Protein AF-0000000084934231 (afdb_homodimer)

Foldseek 3Di:
DWDFQVRVVVCCVVVQKPKPPDDNVQGDGGWGWWWWAFKKKFFDDPDDDLQDDTDIDMDGADQVFDKAAAPTKIKTWTPMKIAGLFWKKFKAWDPVQVVQAKAFADVDGTDFRQATAIDITIIHGPHIDTDHGGDGTMIMIIHGDDDDGDHDDDDCHHPDITDDDPSSVCVVVVVVVVD/DWAFQVRVVVCCVVVQKPKPPDDSVQGDGGWGFWWWAFKKKWFDDPDDDLQDDTDIDMDGADQVFDKAAAPTKIKTWTPMKIAGQFWKKFKAWDPVQVVQAWGFADVDGTDWRQATAIDITIIHGPHIDTDHGGDRTMIMIIHGDDDDDDHDDDDCGHPDITDDDPSSVCVVVVVVVVD

Structure (mmCIF, N/CA/C/O backbone):
data_AF-0000000084934231-model_v1
#
loop_
_entity.id
_entity.type
_entity.pdbx_description
1 polymer 'Deoxycytidine triphosphate deaminase'
#
loop_
_atom_site.group_PDB
_atom_site.id
_atom_site.type_symbol
_atom_site.label_atom_id
_atom_site.label_alt_id
_atom_site.label_comp_id
_atom_site.label_asym_id
_atom_site.label_entity_id
_atom_site.label_seq_id
_atom_site.pdbx_PDB_ins_code
_atom_site.Cartn_x
_atom_site.Cartn_y
_atom_site.Cartn_z
_atom_site.occupancy
_atom_site.B_iso_or_equiv
_atom_site.auth_seq_id
_atom_site.auth_comp_id
_atom_site.auth_asym_id
_atom_site.auth_atom_id
_atom_site.pdbx_PDB_model_num
ATOM 1 N N . MET A 1 1 ? 4.645 9.102 -15.773 1 92.75 1 MET A N 1
ATOM 2 C CA . MET A 1 1 ? 4.539 8.398 -17.047 1 92.75 1 MET A CA 1
ATOM 3 C C . MET A 1 1 ? 4.469 6.891 -16.844 1 92.75 1 MET A C 1
ATOM 5 O O . MET A 1 1 ? 5.184 6.344 -15.992 1 92.75 1 MET A O 1
ATOM 9 N N . ILE A 1 2 ? 3.559 6.281 -17.547 1 94.44 2 ILE A N 1
ATOM 10 C CA . ILE A 1 2 ? 3.301 4.852 -17.438 1 94.44 2 ILE A CA 1
ATOM 11 C C . ILE A 1 2 ? 3.648 4.164 -18.75 1 94.44 2 ILE A C 1
ATOM 13 O O . ILE A 1 2 ? 3.404 4.711 -19.828 1 94.44 2 ILE A O 1
ATOM 17 N N . LEU A 1 3 ? 4.219 2.973 -18.578 1 96.62 3 LEU A N 1
ATOM 18 C CA . LEU A 1 3 ? 4.52 2.211 -19.797 1 96.62 3 LEU A CA 1
ATOM 19 C C . LEU A 1 3 ? 3.252 1.603 -20.375 1 96.62 3 LEU A C 1
ATOM 21 O O . LEU A 1 3 ? 2.387 1.124 -19.641 1 96.62 3 LEU A O 1
ATOM 25 N N . THR A 1 4 ? 3.221 1.574 -21.719 1 97.19 4 THR A N 1
ATOM 26 C CA . THR A 1 4 ? 2.158 0.88 -22.438 1 97.19 4 THR A CA 1
ATOM 27 C C . THR A 1 4 ? 2.447 -0.615 -22.516 1 97.19 4 THR A C 1
ATOM 29 O O . THR A 1 4 ? 3.564 -1.053 -22.234 1 97.19 4 THR A O 1
ATOM 32 N N . GLY A 1 5 ? 1.409 -1.314 -22.891 1 96.88 5 GLY A N 1
ATOM 33 C CA . GLY A 1 5 ? 1.565 -2.748 -23.062 1 96.88 5 GLY A CA 1
ATOM 34 C C . GLY A 1 5 ? 2.703 -3.111 -24 1 96.88 5 GLY A C 1
ATOM 35 O O . GLY A 1 5 ? 3.602 -3.869 -23.641 1 96.88 5 GLY A O 1
ATOM 36 N N . PRO A 1 6 ? 2.727 -2.602 -25.219 1 97.5 6 PRO A N 1
ATOM 37 C CA . PRO A 1 6 ? 3.824 -2.893 -26.141 1 97.5 6 PRO A CA 1
ATOM 38 C C . PRO A 1 6 ? 5.191 -2.516 -25.578 1 97.5 6 PRO A C 1
ATOM 40 O O . PRO A 1 6 ? 6.168 -3.236 -25.781 1 97.5 6 PRO A O 1
ATOM 43 N N . GLU A 1 7 ? 5.277 -1.451 -24.812 1 98.06 7 GLU A N 1
ATOM 44 C CA . GLU A 1 7 ? 6.551 -1.067 -24.219 1 98.06 7 GLU A CA 1
ATOM 45 C C . GLU A 1 7 ? 6.949 -2.033 -23.109 1 98.06 7 GLU A C 1
ATOM 47 O O . GLU A 1 7 ? 8.133 -2.318 -22.922 1 98.06 7 GLU A O 1
ATOM 52 N N . ILE A 1 8 ? 5.961 -2.5 -22.375 1 98.31 8 ILE A N 1
ATOM 53 C CA . ILE A 1 8 ? 6.242 -3.504 -21.344 1 98.31 8 ILE A CA 1
ATOM 54 C C . ILE A 1 8 ? 6.824 -4.754 -22 1 98.31 8 ILE A C 1
ATOM 56 O O . ILE A 1 8 ? 7.816 -5.309 -21.531 1 98.31 8 ILE A O 1
ATOM 60 N N . ALA A 1 9 ? 6.25 -5.188 -23.062 1 98.19 9 ALA A N 1
ATOM 61 C CA . ALA A 1 9 ? 6.746 -6.352 -23.797 1 98.19 9 ALA A CA 1
ATOM 62 C C . ALA A 1 9 ? 8.172 -6.125 -24.297 1 98.19 9 ALA A C 1
ATOM 64 O O . ALA A 1 9 ? 9.031 -6.992 -24.141 1 98.19 9 ALA A O 1
ATOM 65 N N . GLN A 1 10 ? 8.438 -4.969 -24.859 1 98.31 10 GLN A N 1
ATOM 66 C CA . GLN A 1 10 ? 9.766 -4.645 -25.375 1 98.31 10 GLN A CA 1
ATOM 67 C C . GLN A 1 10 ? 10.789 -4.578 -24.234 1 98.31 10 GLN A C 1
ATOM 69 O O . GLN A 1 10 ? 11.898 -5.094 -24.375 1 98.31 10 GLN A O 1
ATOM 74 N N . ALA A 1 11 ? 10.383 -3.957 -23.156 1 98.06 11 ALA A N 1
ATOM 75 C CA . ALA A 1 11 ? 11.273 -3.807 -22.016 1 98.06 11 ALA A CA 1
ATOM 76 C C . ALA A 1 11 ? 11.586 -5.16 -21.391 1 98.06 11 ALA A C 1
ATOM 78 O O . ALA A 1 11 ? 12.672 -5.359 -20.828 1 98.06 11 ALA A O 1
ATOM 79 N N . THR A 1 12 ? 10.633 -6.062 -21.375 1 98 12 THR A N 1
ATOM 80 C CA . THR A 1 12 ? 10.883 -7.418 -20.906 1 98 12 THR A CA 1
ATOM 81 C C . THR A 1 12 ? 11.875 -8.133 -21.812 1 98 12 THR A C 1
ATOM 83 O O . THR A 1 12 ? 12.797 -8.805 -21.344 1 98 12 THR A O 1
ATOM 86 N N . ALA A 1 13 ? 11.773 -8.008 -23.094 1 97.75 13 ALA A N 1
ATOM 87 C CA . ALA A 1 13 ? 12.633 -8.656 -24.078 1 97.75 13 ALA A CA 1
ATOM 88 C C . ALA A 1 13 ? 14.07 -8.141 -23.969 1 97.75 13 ALA A C 1
ATOM 90 O O . ALA A 1 13 ? 15.023 -8.906 -24.156 1 97.75 13 ALA A O 1
ATOM 91 N N . ASP A 1 14 ? 14.234 -6.879 -23.641 1 97.44 14 ASP A N 1
ATOM 92 C CA . ASP A 1 14 ? 15.586 -6.328 -23.641 1 97.44 14 ASP A CA 1
ATOM 93 C C . ASP A 1 14 ? 16.172 -6.277 -22.234 1 97.44 14 ASP A C 1
ATOM 95 O O . ASP A 1 14 ? 17.234 -5.711 -22.016 1 97.44 14 ASP A O 1
ATOM 99 N N . GLY A 1 15 ? 15.406 -6.746 -21.25 1 97.25 15 GLY A N 1
ATOM 100 C CA . GLY A 1 15 ? 15.969 -6.957 -19.922 1 97.25 15 GLY A CA 1
ATOM 101 C C . GLY A 1 15 ? 15.719 -5.801 -18.984 1 97.25 15 GLY A C 1
ATOM 102 O O . GLY A 1 15 ? 16.078 -5.863 -17.797 1 97.25 15 GLY A O 1
ATOM 103 N N . ARG A 1 16 ? 15.078 -4.691 -19.406 1 97.62 16 ARG A N 1
ATOM 104 C CA . ARG A 1 16 ? 14.781 -3.562 -18.531 1 97.62 16 ARG A CA 1
ATOM 105 C C . ARG A 1 16 ? 13.734 -3.936 -17.484 1 97.62 16 ARG A C 1
ATOM 107 O O . ARG A 1 16 ? 13.672 -3.33 -16.422 1 97.62 16 ARG A O 1
ATOM 114 N N . ILE A 1 17 ? 12.867 -4.938 -17.859 1 98.25 17 ILE A N 1
ATOM 115 C CA . ILE A 1 17 ? 11.898 -5.539 -16.953 1 98.25 17 ILE A CA 1
ATOM 116 C C . ILE A 1 17 ? 12.102 -7.051 -16.906 1 98.25 17 ILE A C 1
ATOM 118 O O . ILE A 1 17 ? 12.359 -7.684 -17.938 1 98.25 17 ILE A O 1
ATOM 122 N N . ARG A 1 18 ? 12.039 -7.543 -15.695 1 98.12 18 ARG A N 1
ATOM 123 C CA . ARG A 1 18 ? 12.047 -8.992 -15.531 1 98.12 18 ARG A CA 1
ATOM 124 C C . ARG A 1 18 ? 10.648 -9.523 -15.25 1 98.12 18 ARG A C 1
ATOM 126 O O . ARG A 1 18 ? 10.008 -9.117 -14.281 1 98.12 18 ARG A O 1
ATOM 133 N N . ILE A 1 19 ? 10.18 -10.328 -16.094 1 98.5 19 ILE A N 1
ATOM 134 C CA . ILE A 1 19 ? 8.961 -11.109 -15.898 1 98.5 19 ILE A CA 1
ATOM 135 C C . ILE A 1 19 ? 9.203 -12.562 -16.297 1 98.5 19 ILE A C 1
ATOM 137 O O . ILE A 1 19 ? 9.5 -12.852 -17.453 1 98.5 19 ILE A O 1
ATOM 141 N N . SER A 1 20 ? 9.07 -13.461 -15.312 1 98.06 20 SER A N 1
ATOM 142 C CA . SER A 1 20 ? 9.305 -14.875 -15.594 1 98.06 20 SER A CA 1
ATOM 143 C C . SER A 1 20 ? 8.344 -15.758 -14.797 1 98.06 20 SER A C 1
ATOM 145 O O . SER A 1 20 ? 8.297 -15.688 -13.57 1 98.06 20 SER A O 1
ATOM 147 N N . PRO A 1 21 ? 7.602 -16.672 -15.469 1 98.25 21 PRO A N 1
ATOM 148 C CA . PRO A 1 21 ? 7.5 -16.766 -16.938 1 98.25 21 PRO A CA 1
ATOM 149 C C . PRO A 1 21 ? 6.75 -15.578 -17.547 1 98.25 21 PRO A C 1
ATOM 151 O O . PRO A 1 21 ? 5.918 -14.953 -16.875 1 98.25 21 PRO A O 1
ATOM 154 N N . PHE A 1 22 ? 7.102 -15.234 -18.797 1 98.44 22 PHE A N 1
ATOM 155 C CA . PHE A 1 22 ? 6.41 -14.203 -19.562 1 98.44 22 PHE A CA 1
ATOM 156 C C . PHE A 1 22 ? 5.453 -14.828 -20.562 1 98.44 22 PHE A C 1
ATOM 158 O O . PHE A 1 22 ? 5.832 -15.719 -21.328 1 98.44 22 PHE A O 1
ATOM 165 N N . GLU A 1 23 ? 4.234 -14.422 -20.562 1 98 23 GLU A N 1
ATOM 166 C CA . GLU A 1 23 ? 3.211 -14.844 -21.516 1 98 23 GLU A CA 1
ATOM 167 C C . GLU A 1 23 ? 2.639 -13.641 -22.266 1 98 23 GLU A C 1
ATOM 169 O O . GLU A 1 23 ? 1.95 -12.805 -21.688 1 98 23 GLU A O 1
ATOM 174 N N . PRO A 1 24 ? 2.795 -13.531 -23.594 1 97.31 24 PRO A N 1
ATOM 175 C CA . PRO A 1 24 ? 2.32 -12.383 -24.359 1 97.31 24 PRO A CA 1
ATOM 176 C C . PRO A 1 24 ? 0.823 -12.133 -24.188 1 97.31 24 PRO A C 1
ATOM 178 O O . PRO A 1 24 ? 0.376 -10.984 -24.234 1 97.31 24 PRO A O 1
ATOM 181 N N . THR A 1 25 ? 0.068 -13.148 -23.938 1 97.44 25 THR A N 1
ATOM 182 C CA . THR A 1 25 ? -1.381 -13.023 -23.828 1 97.44 25 THR A CA 1
ATOM 183 C C . THR A 1 25 ? -1.769 -12.344 -22.531 1 97.44 25 THR A C 1
ATOM 185 O O . THR A 1 25 ? -2.934 -11.992 -22.328 1 97.44 25 THR A O 1
ATOM 188 N N . GLN A 1 26 ? -0.837 -12.102 -21.656 1 98 26 GLN A N 1
ATOM 189 C CA . GLN A 1 26 ? -1.098 -11.469 -20.375 1 98 26 GLN A CA 1
ATOM 190 C C . GLN A 1 26 ? -0.78 -9.977 -20.422 1 98 26 GLN A C 1
ATOM 192 O O . GLN A 1 26 ? -0.885 -9.281 -19.406 1 98 26 GLN A O 1
ATOM 197 N N . VAL A 1 27 ? -0.399 -9.469 -21.594 1 98 27 VAL A N 1
ATOM 198 C CA . VAL A 1 27 ? -0.107 -8.047 -21.75 1 98 27 VAL A CA 1
ATOM 199 C C . VAL A 1 27 ? -1.404 -7.281 -22 1 98 27 VAL A C 1
ATOM 201 O O . VAL A 1 27 ? -2.178 -7.625 -22.891 1 98 27 VAL A O 1
ATOM 204 N N . ASN A 1 28 ? -1.699 -6.289 -21.141 1 96.19 28 ASN A N 1
ATOM 205 C CA . ASN A 1 28 ? -2.797 -5.34 -21.312 1 96.19 28 ASN A CA 1
ATOM 206 C C . ASN A 1 28 ? -2.32 -4.039 -21.953 1 96.19 28 ASN A C 1
ATOM 208 O O . ASN A 1 28 ? -1.126 -3.863 -22.188 1 96.19 28 ASN A O 1
ATOM 212 N N . PRO A 1 29 ? -3.23 -3.123 -22.266 1 95.06 29 PRO A N 1
ATOM 213 C CA . PRO A 1 29 ? -2.848 -1.866 -22.922 1 95.06 29 PRO A CA 1
ATOM 214 C C . PRO A 1 29 ? -1.817 -1.077 -22.109 1 95.06 29 PRO A C 1
ATOM 216 O O . PRO A 1 29 ? -0.976 -0.384 -22.688 1 95.06 29 PRO A O 1
ATOM 219 N N . ASN A 1 30 ? -1.897 -1.271 -20.734 1 97.44 30 ASN A N 1
ATOM 220 C CA . ASN A 1 30 ? -0.971 -0.473 -19.938 1 97.44 30 ASN A CA 1
ATOM 221 C C . ASN A 1 30 ? -0.529 -1.217 -18.672 1 97.44 30 ASN A C 1
ATOM 223 O O . ASN A 1 30 ? -0.19 -0.594 -17.672 1 97.44 30 ASN A O 1
ATOM 227 N N . SER A 1 31 ? -0.637 -2.506 -18.734 1 97.62 31 SER A N 1
ATOM 228 C CA . SER A 1 31 ? -0.246 -3.322 -17.578 1 97.62 31 SER A CA 1
ATOM 229 C C . SER A 1 31 ? 0.024 -4.766 -18 1 97.62 31 SER A C 1
ATOM 231 O O . SER A 1 31 ? -0.106 -5.113 -19.172 1 97.62 31 SER A O 1
ATOM 233 N N . TYR A 1 32 ? 0.555 -5.566 -17.094 1 98.44 32 TYR A N 1
ATOM 234 C CA . TYR A 1 32 ? 0.763 -7 -17.281 1 98.44 32 TYR A CA 1
ATOM 235 C C . TYR A 1 32 ? -0.014 -7.797 -16.234 1 98.44 32 TYR A C 1
ATOM 237 O O . TYR A 1 32 ? 0.177 -7.617 -15.031 1 98.44 32 TYR A O 1
ATOM 245 N N . ASN A 1 33 ? -0.807 -8.68 -16.703 1 98.19 33 ASN A N 1
ATOM 246 C CA . ASN A 1 33 ? -1.572 -9.539 -15.797 1 98.19 33 ASN A CA 1
ATOM 247 C C . ASN A 1 33 ? -0.69 -10.602 -15.148 1 98.19 33 ASN A C 1
ATOM 249 O O . ASN A 1 33 ? 0.111 -11.25 -15.828 1 98.19 33 ASN A O 1
ATOM 253 N N . VAL A 1 34 ? -0.872 -10.805 -13.867 1 98.31 34 VAL A N 1
ATOM 254 C CA . VAL A 1 34 ? -0.149 -11.844 -13.141 1 98.31 34 VAL A CA 1
ATOM 255 C C . VAL A 1 34 ? -1.139 -12.852 -12.562 1 98.31 34 VAL A C 1
ATOM 257 O O . VAL A 1 34 ? -2.318 -12.539 -12.375 1 98.31 34 VAL A O 1
ATOM 260 N N . ARG A 1 35 ? -0.607 -13.992 -12.266 1 98.56 35 ARG A N 1
ATOM 261 C CA . ARG A 1 35 ? -1.469 -15.102 -11.883 1 98.56 35 ARG A CA 1
ATOM 262 C C . ARG A 1 35 ? -1.229 -15.5 -10.43 1 98.56 35 ARG A C 1
ATOM 264 O O . ARG A 1 35 ? -0.133 -15.312 -9.898 1 98.56 35 ARG A O 1
ATOM 271 N N . LEU A 1 36 ? -2.303 -16.094 -9.844 1 98.38 36 LEU A N 1
ATOM 272 C CA . LEU A 1 36 ? -2.25 -16.578 -8.469 1 98.38 36 LEU A CA 1
ATOM 273 C C . LEU A 1 36 ? -1.474 -17.891 -8.375 1 98.38 36 LEU A C 1
ATOM 275 O O . LEU A 1 36 ? -1.77 -18.844 -9.102 1 98.38 36 LEU A O 1
ATOM 279 N N . GLY A 1 37 ? -0.48 -17.953 -7.449 1 98.12 37 GLY A N 1
ATOM 280 C CA . GLY A 1 37 ? 0.243 -19.172 -7.164 1 98.12 37 GLY A CA 1
ATOM 281 C C . GLY A 1 37 ? -0.591 -20.203 -6.414 1 98.12 37 GLY A C 1
ATOM 282 O O . GLY A 1 37 ? -1.728 -19.922 -6.031 1 98.12 37 GLY A O 1
ATOM 283 N N . GLY A 1 38 ? -0.005 -21.344 -6.148 1 98 38 GLY A N 1
ATOM 284 C CA . GLY A 1 38 ? -0.769 -22.453 -5.625 1 98 38 GLY A CA 1
ATOM 285 C C . GLY A 1 38 ? -0.718 -22.562 -4.113 1 98 38 GLY A C 1
ATOM 286 O O . GLY A 1 38 ? -1.374 -23.422 -3.523 1 98 38 GLY A O 1
ATOM 287 N N . THR A 1 39 ? 0.01 -21.734 -3.461 1 98.31 39 THR A N 1
ATOM 288 C CA . THR A 1 39 ? 0.204 -21.812 -2.018 1 98.31 39 THR A CA 1
ATOM 289 C C . THR A 1 39 ? -0.287 -20.547 -1.332 1 98.31 39 THR A C 1
ATOM 291 O O . THR A 1 39 ? -0.039 -19.438 -1.812 1 98.31 39 THR A O 1
ATOM 294 N N . LEU A 1 40 ? -1.007 -20.75 -0.229 1 98.25 40 LEU A N 1
ATOM 295 C CA . LEU A 1 40 ? -1.413 -19.656 0.647 1 98.25 40 LEU A CA 1
ATOM 296 C C . LEU A 1 40 ? -0.812 -19.828 2.039 1 98.25 40 LEU A C 1
ATOM 298 O O . LEU A 1 40 ? -0.533 -20.953 2.471 1 98.25 40 LEU A O 1
ATOM 302 N N . LEU A 1 41 ? -0.579 -18.703 2.707 1 97.81 41 LEU A N 1
ATOM 303 C CA . LEU A 1 41 ? -0.298 -18.688 4.141 1 97.81 41 LEU A CA 1
ATOM 304 C C . LEU A 1 41 ? -1.398 -17.953 4.898 1 97.81 41 LEU A C 1
ATOM 306 O O . LEU A 1 41 ? -1.951 -16.969 4.402 1 97.81 41 LEU A O 1
ATOM 310 N N . THR A 1 42 ? -1.692 -18.422 6.062 1 97.25 42 THR A N 1
ATOM 311 C CA . THR A 1 42 ? -2.551 -17.703 6.996 1 97.25 42 THR A CA 1
ATOM 312 C C . THR A 1 42 ? -1.92 -17.656 8.383 1 97.25 42 THR A C 1
ATOM 314 O O . THR A 1 42 ? -1.189 -18.562 8.773 1 97.25 42 THR A O 1
ATOM 317 N N . TYR A 1 43 ? -2.15 -16.547 9.047 1 96.38 43 TYR A N 1
ATOM 318 C CA . TYR A 1 43 ? -1.666 -16.453 10.422 1 96.38 43 TYR A CA 1
ATOM 319 C C . TYR A 1 43 ? -2.512 -17.297 11.359 1 96.38 43 TYR A C 1
ATOM 321 O O . TYR A 1 43 ? -3.73 -17.391 11.203 1 96.38 43 TYR A O 1
ATOM 329 N N . THR A 1 44 ? -1.861 -17.859 12.383 1 96.38 44 THR A N 1
ATOM 330 C CA . THR A 1 44 ? -2.564 -18.812 13.234 1 96.38 44 THR A CA 1
ATOM 331 C C . THR A 1 44 ? -3.016 -18.156 14.531 1 96.38 44 THR A C 1
ATOM 333 O O . THR A 1 44 ? -3.975 -18.594 15.164 1 96.38 44 THR A O 1
ATOM 336 N N . ALA A 1 45 ? -2.381 -17.078 14.953 1 94.19 45 ALA A N 1
ATOM 337 C CA . ALA A 1 45 ? -2.775 -16.391 16.172 1 94.19 45 ALA A CA 1
ATOM 338 C C . ALA A 1 45 ? -4.012 -15.523 15.93 1 94.19 45 ALA A C 1
ATOM 340 O O . ALA A 1 45 ? -4.219 -15.016 14.828 1 94.19 45 ALA A O 1
ATOM 341 N N . HIS A 1 46 ? -4.766 -15.375 16.938 1 93.44 46 HIS A N 1
ATOM 342 C CA . HIS A 1 46 ? -5.941 -14.516 16.859 1 93.44 46 HIS A CA 1
ATOM 343 C C . HIS A 1 46 ? -5.539 -13.047 16.703 1 93.44 46 HIS A C 1
AT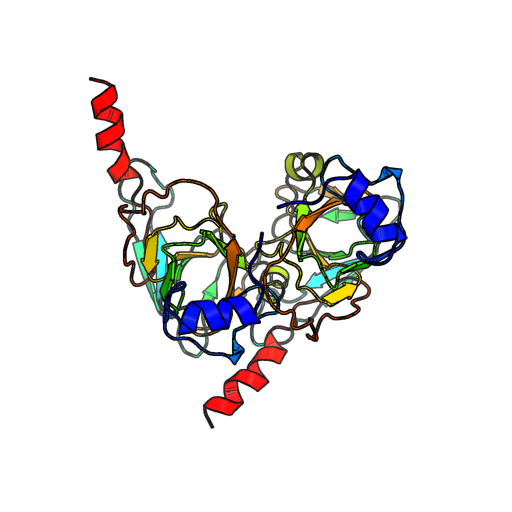OM 345 O O . HIS A 1 46 ? -6.082 -12.336 15.867 1 93.44 46 HIS A O 1
ATOM 351 N N . THR A 1 47 ? -4.672 -12.633 17.609 1 95.81 47 THR A N 1
ATOM 352 C CA . THR A 1 47 ? -4.137 -11.281 17.547 1 95.81 47 THR A CA 1
ATOM 353 C C . THR A 1 47 ? -2.721 -11.281 16.984 1 95.81 47 THR A C 1
ATOM 355 O O . THR A 1 47 ? -1.857 -12.023 17.453 1 95.81 47 THR A O 1
ATOM 358 N N . LEU A 1 48 ? -2.562 -10.484 15.961 1 96.19 48 LEU A N 1
ATOM 359 C CA . LEU A 1 48 ? -1.221 -10.297 15.422 1 96.19 48 LEU A CA 1
ATOM 360 C C . LEU A 1 48 ? -0.509 -9.148 16.125 1 96.19 48 LEU A C 1
ATOM 362 O O . LEU A 1 48 ? -1.156 -8.25 16.672 1 96.19 48 LEU A O 1
ATOM 366 N N . ASP A 1 49 ? 0.799 -9.258 16.156 1 96.19 49 ASP A N 1
ATOM 367 C CA . ASP A 1 49 ? 1.646 -8.234 16.766 1 96.19 49 ASP A CA 1
ATOM 368 C C . ASP A 1 49 ? 2.707 -7.75 15.781 1 96.19 49 ASP A C 1
ATOM 370 O O . ASP A 1 49 ? 3.561 -8.523 15.344 1 96.19 49 ASP A O 1
ATOM 374 N N . ALA A 1 50 ? 2.65 -6.488 15.406 1 93.88 50 ALA A N 1
ATOM 375 C CA . ALA A 1 50 ? 3.562 -5.93 14.414 1 93.88 50 ALA A CA 1
ATOM 376 C C . ALA A 1 50 ? 5.016 -6.082 14.859 1 93.88 50 ALA A C 1
ATOM 378 O O . ALA A 1 50 ? 5.922 -6.113 14.023 1 93.88 50 ALA A O 1
ATOM 379 N N . HIS A 1 51 ? 5.277 -6.168 16.109 1 93.81 51 HIS A N 1
ATOM 380 C CA . HIS A 1 51 ? 6.645 -6.156 16.609 1 93.81 51 HIS A CA 1
ATOM 381 C C . HIS A 1 51 ? 7.129 -7.566 16.938 1 93.81 51 HIS A C 1
ATOM 383 O O . HIS A 1 51 ? 8.211 -7.742 17.5 1 93.81 51 HIS A O 1
ATOM 389 N N . ARG A 1 52 ? 6.375 -8.57 16.578 1 93.12 52 ARG A N 1
ATOM 390 C CA . ARG A 1 52 ? 6.758 -9.953 16.844 1 93.12 52 ARG A CA 1
ATOM 391 C C . ARG A 1 52 ? 6.543 -10.828 15.617 1 93.12 52 ARG A C 1
ATOM 393 O O . ARG A 1 52 ? 5.719 -10.516 14.758 1 93.12 52 ARG A O 1
ATOM 400 N N . PRO A 1 53 ? 7.391 -11.914 15.609 1 92.62 53 PRO A N 1
ATOM 401 C CA . PRO A 1 53 ? 7.043 -12.898 14.578 1 92.62 53 PRO A CA 1
ATOM 402 C C . PRO A 1 53 ? 5.668 -13.523 14.797 1 92.62 53 PRO A C 1
ATOM 404 O O . PRO A 1 53 ? 5.281 -13.789 15.938 1 92.62 53 PRO A O 1
ATOM 407 N N . ASN A 1 54 ? 4.938 -13.617 13.75 1 95.81 54 ASN A N 1
ATOM 408 C CA . ASN A 1 54 ? 3.621 -14.242 13.812 1 95.81 54 ASN A CA 1
ATOM 409 C C . ASN A 1 54 ? 3.611 -15.594 13.102 1 95.81 54 ASN A C 1
ATOM 411 O O . ASN A 1 54 ? 3.992 -15.688 11.93 1 95.81 54 ASN A O 1
ATOM 415 N N . ALA A 1 55 ? 3.162 -16.625 13.766 1 96.38 55 ALA A N 1
ATOM 416 C CA . ALA A 1 55 ? 3.146 -17.969 13.203 1 96.38 55 ALA A CA 1
ATOM 417 C C . ALA A 1 55 ? 2.148 -18.078 12.055 1 96.38 55 ALA A C 1
ATOM 419 O O . ALA A 1 55 ? 1.068 -17.484 12.109 1 96.38 55 ALA A O 1
ATOM 420 N N . THR A 1 56 ? 2.561 -18.906 11.055 1 97.5 56 THR A N 1
ATOM 421 C CA . THR A 1 56 ? 1.692 -19.125 9.898 1 97.5 56 THR A CA 1
ATOM 422 C C . THR A 1 56 ? 1.487 -20.609 9.641 1 97.5 56 THR A C 1
ATOM 424 O O . THR A 1 56 ? 2.244 -21.438 10.141 1 97.5 56 THR A O 1
ATOM 427 N N . GLU A 1 57 ? 0.429 -20.906 8.938 1 97.62 57 GLU A N 1
ATOM 428 C CA . GLU A 1 57 ? 0.204 -22.234 8.344 1 97.62 57 GLU A CA 1
ATOM 429 C C . GLU A 1 57 ? 0.04 -22.125 6.828 1 97.62 57 GLU A C 1
ATOM 431 O O . GLU A 1 57 ? -0.452 -21.125 6.316 1 97.62 57 GLU A O 1
ATOM 436 N N . SER A 1 58 ? 0.445 -23.219 6.168 1 97.88 58 SER A N 1
ATOM 437 C CA . SER A 1 58 ? 0.4 -23.25 4.707 1 97.88 58 SER A CA 1
ATOM 438 C C . SER A 1 58 ? -0.823 -24.016 4.215 1 97.88 58 SER A C 1
ATOM 440 O O . SER A 1 58 ? -1.204 -25.031 4.797 1 97.88 58 SER A O 1
ATOM 442 N N . ILE A 1 59 ? -1.422 -23.5 3.184 1 97.81 59 ILE A N 1
ATOM 443 C CA . ILE A 1 59 ? -2.555 -24.109 2.504 1 97.81 59 ILE A CA 1
ATOM 444 C C . ILE A 1 59 ? -2.23 -24.297 1.024 1 97.81 59 ILE A C 1
ATOM 446 O O . ILE A 1 59 ? -1.799 -23.359 0.354 1 97.81 59 ILE A O 1
ATOM 450 N N . GLU A 1 60 ? -2.43 -25.438 0.535 1 98.25 60 GLU A N 1
ATOM 451 C CA . GLU A 1 60 ? -2.307 -25.672 -0.899 1 98.25 60 GLU A CA 1
ATOM 452 C C . GLU A 1 60 ? -3.656 -25.547 -1.6 1 98.25 60 GLU A C 1
ATOM 454 O O . GLU A 1 60 ? -4.641 -26.156 -1.176 1 98.25 60 GLU A O 1
ATOM 459 N N . ILE A 1 61 ? -3.621 -24.766 -2.617 1 97.94 61 ILE A N 1
ATOM 460 C CA . ILE A 1 61 ? -4.836 -24.672 -3.422 1 97.94 61 ILE A CA 1
ATOM 461 C C . ILE A 1 61 ? -4.891 -25.844 -4.406 1 97.94 61 ILE A C 1
ATOM 463 O O . ILE A 1 61 ? -4.105 -25.906 -5.352 1 97.94 61 ILE A O 1
ATOM 467 N N . GLY A 1 62 ? -5.844 -26.656 -4.301 1 96.06 62 GLY A N 1
ATOM 468 C CA . GLY A 1 62 ? -6.008 -27.781 -5.199 1 96.06 62 GLY A CA 1
ATOM 469 C C . GLY A 1 62 ? -6.695 -27.422 -6.5 1 96.06 62 GLY A C 1
ATOM 470 O O . GLY A 1 62 ? -7.094 -26.266 -6.695 1 96.06 62 GLY A O 1
ATOM 471 N N . PRO A 1 63 ? -6.805 -28.422 -7.363 1 94.94 63 PRO A N 1
ATOM 472 C CA . PRO A 1 63 ? -7.426 -28.172 -8.664 1 94.94 63 PRO A CA 1
ATOM 473 C C . PRO A 1 63 ? -8.891 -27.75 -8.547 1 94.94 63 PRO A C 1
ATOM 475 O O . PRO A 1 63 ? -9.414 -27.062 -9.438 1 94.94 63 PRO A O 1
ATOM 478 N N . ASP A 1 64 ? -9.547 -28.172 -7.43 1 97.12 64 ASP A N 1
ATOM 479 C CA . ASP A 1 64 ? -10.945 -27.797 -7.219 1 97.12 64 ASP A CA 1
ATOM 480 C C . ASP A 1 64 ? -11.055 -26.438 -6.547 1 97.12 64 ASP A C 1
ATOM 482 O O . ASP A 1 64 ? -12.156 -26 -6.207 1 97.12 64 ASP A O 1
ATOM 486 N N . GLY A 1 65 ? -10.008 -25.844 -6.289 1 98.12 65 GLY A N 1
ATOM 487 C CA . GLY A 1 65 ? -9.984 -24.516 -5.719 1 98.12 65 GLY A CA 1
ATOM 488 C C . GLY A 1 65 ? -9.992 -24.516 -4.203 1 98.12 65 GLY A C 1
ATOM 489 O O . GLY A 1 65 ? -9.906 -25.562 -3.572 1 98.12 65 GLY A O 1
ATOM 490 N N . PHE A 1 66 ? -9.961 -23.359 -3.66 1 98.44 66 PHE A N 1
ATOM 491 C CA . PHE A 1 66 ? -10.023 -23.109 -2.225 1 98.44 66 PHE A CA 1
ATOM 492 C C . PHE A 1 66 ? -10.961 -21.953 -1.911 1 98.44 66 PHE A C 1
ATOM 494 O O . PHE A 1 66 ? -10.914 -20.906 -2.562 1 98.44 66 PHE A O 1
ATOM 501 N N . GLU A 1 67 ? -11.82 -22.125 -0.997 1 98.62 67 GLU A N 1
ATOM 502 C CA . GLU A 1 67 ? -12.766 -21.094 -0.625 1 98.62 67 GLU A CA 1
ATOM 503 C C . GLU A 1 67 ? -12.188 -20.172 0.446 1 98.62 67 GLU A C 1
ATOM 505 O O . GLU A 1 67 ? -11.969 -20.594 1.583 1 98.62 67 GLU A O 1
ATOM 510 N N . LEU A 1 68 ? -11.93 -18.922 0.048 1 98.19 68 LEU A N 1
ATOM 511 C CA . LEU A 1 68 ? -11.523 -17.891 0.998 1 98.19 68 LEU A CA 1
ATOM 512 C C . LEU A 1 68 ? -12.703 -17.438 1.854 1 98.19 68 LEU A C 1
ATOM 514 O O . LEU A 1 68 ? -13.82 -17.312 1.356 1 98.19 68 LEU A O 1
ATOM 518 N N . GLN A 1 69 ? -12.414 -17.172 3.104 1 97.81 69 GLN A N 1
ATOM 519 C CA . GLN A 1 69 ? -13.461 -16.766 4.031 1 97.81 69 GLN A CA 1
ATOM 520 C C . GLN A 1 69 ? -13.297 -15.297 4.441 1 97.81 69 GLN A C 1
ATOM 522 O O . GLN A 1 69 ? -12.172 -14.836 4.656 1 97.81 69 GLN A O 1
ATOM 527 N N . PRO A 1 70 ? -14.461 -14.57 4.574 1 95.75 70 PRO A N 1
ATOM 528 C CA . PRO A 1 70 ? -14.367 -13.203 5.086 1 95.75 70 PRO A CA 1
ATOM 529 C C . PRO A 1 70 ? -13.773 -13.133 6.492 1 95.75 70 PRO A C 1
ATOM 531 O O . PRO A 1 70 ? -13.906 -14.086 7.266 1 95.75 70 PRO A O 1
ATOM 534 N N . GLY A 1 71 ? -13.078 -11.984 6.832 1 93.12 71 GLY A N 1
ATOM 535 C CA . GLY A 1 71 ? -12.5 -11.805 8.148 1 93.12 71 GLY A CA 1
ATOM 536 C C . GLY A 1 71 ? -11.148 -12.477 8.305 1 93.12 71 GLY A C 1
ATOM 537 O O . GLY A 1 71 ? -10.531 -12.414 9.367 1 93.12 71 GLY A O 1
ATOM 538 N N . GLN A 1 72 ? -10.766 -13.102 7.238 1 94.44 72 GLN A N 1
ATOM 539 C CA . GLN A 1 72 ? -9.461 -13.75 7.227 1 94.44 72 GLN A CA 1
ATOM 540 C C . GLN A 1 72 ? -8.508 -13.047 6.273 1 94.44 72 GLN A C 1
ATOM 542 O O . GLN A 1 72 ? -8.938 -12.367 5.34 1 94.44 72 GLN A O 1
ATOM 547 N N . LEU A 1 73 ? -7.25 -13.203 6.629 1 96.75 73 LEU A N 1
ATOM 548 C CA . LEU A 1 73 ? -6.172 -12.75 5.758 1 96.75 73 LEU A CA 1
ATOM 549 C C . LEU A 1 73 ? -5.395 -13.93 5.188 1 96.75 73 LEU A C 1
ATOM 551 O O . LEU A 1 73 ? -4.891 -14.766 5.938 1 96.75 73 LEU A O 1
ATOM 555 N N . TYR A 1 74 ? -5.359 -13.992 3.855 1 97.56 74 TYR A N 1
ATOM 556 C CA . TYR A 1 74 ? -4.547 -14.984 3.164 1 97.56 74 TYR A CA 1
ATOM 557 C C . TYR A 1 74 ? -3.393 -14.328 2.422 1 97.56 74 TYR A C 1
ATOM 559 O O . TYR A 1 74 ? -3.594 -13.375 1.669 1 97.56 74 TYR A O 1
ATOM 567 N N . LEU A 1 75 ? -2.213 -14.844 2.697 1 97.88 75 LEU A N 1
ATOM 568 C CA . LEU A 1 75 ? -1.066 -14.414 1.903 1 97.88 75 LEU A CA 1
ATOM 569 C C . LEU A 1 75 ? -0.832 -15.359 0.733 1 97.88 75 LEU A C 1
ATOM 571 O O . LEU A 1 75 ? -0.615 -16.562 0.933 1 97.88 75 LEU A O 1
ATOM 575 N N . GLY A 1 76 ? -0.979 -14.859 -0.435 1 97.81 76 GLY A N 1
ATOM 576 C CA . GLY A 1 76 ? -0.652 -15.594 -1.644 1 97.81 76 GLY A CA 1
ATOM 577 C C . GLY A 1 76 ? 0.6 -15.094 -2.334 1 97.81 76 GLY A C 1
ATOM 578 O O . GLY A 1 76 ? 1.372 -14.328 -1.75 1 97.81 76 GLY A O 1
ATOM 579 N N . HIS A 1 77 ? 0.806 -15.578 -3.543 1 97.94 77 HIS A N 1
ATOM 580 C CA . HIS A 1 77 ? 1.944 -15.141 -4.344 1 97.94 77 HIS A CA 1
ATOM 581 C C . HIS A 1 77 ? 1.643 -15.234 -5.832 1 97.94 77 HIS A C 1
ATOM 583 O O . HIS A 1 77 ? 0.801 -16.031 -6.25 1 97.94 77 HIS A O 1
ATOM 589 N N . THR A 1 78 ? 2.287 -14.375 -6.578 1 98.25 78 THR A N 1
ATOM 590 C CA . THR A 1 78 ? 2.186 -14.508 -8.023 1 98.25 78 THR A CA 1
ATOM 591 C C . THR A 1 78 ? 2.963 -15.727 -8.516 1 98.25 78 THR A C 1
ATOM 593 O O . THR A 1 78 ? 3.941 -16.141 -7.887 1 98.25 78 THR A O 1
ATOM 596 N N . ILE A 1 79 ? 2.51 -16.219 -9.586 1 98.38 79 ILE A N 1
ATOM 597 C CA . ILE A 1 79 ? 3.32 -17.219 -10.281 1 98.38 79 ILE A CA 1
ATOM 598 C C . ILE A 1 79 ? 4.559 -16.547 -10.875 1 98.38 79 ILE A C 1
ATOM 600 O O . ILE A 1 79 ? 5.668 -17.062 -10.758 1 98.38 79 ILE A O 1
ATOM 604 N N . GLU A 1 80 ? 4.363 -15.391 -11.492 1 98.5 80 GLU A N 1
ATOM 605 C CA . GLU A 1 80 ? 5.438 -14.68 -12.172 1 98.5 80 GLU A CA 1
ATOM 606 C C . GLU A 1 80 ? 6.387 -14.023 -11.18 1 98.5 80 GLU A C 1
ATOM 608 O O . GLU A 1 80 ? 5.949 -13.461 -10.172 1 98.5 80 GLU A O 1
ATOM 613 N N . GLU A 1 81 ? 7.609 -14.172 -11.398 1 98.06 81 GLU A N 1
ATOM 614 C CA . GLU A 1 81 ? 8.586 -13.234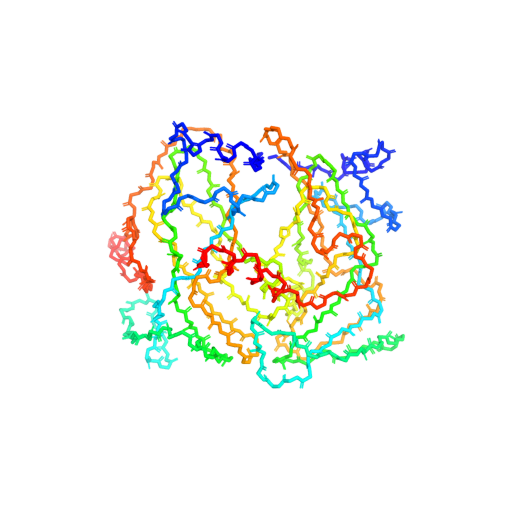 -10.844 1 98.06 81 GLU A CA 1
ATOM 615 C C . GLU A 1 81 ? 8.625 -11.938 -11.648 1 98.06 81 GLU A C 1
ATOM 617 O O . GLU A 1 81 ? 8.711 -11.961 -12.875 1 98.06 81 GLU A O 1
ATOM 622 N N . VAL A 1 82 ? 8.531 -10.867 -10.969 1 97.62 82 VAL A N 1
ATOM 623 C CA . VAL A 1 82 ? 8.508 -9.57 -11.641 1 97.62 82 VAL A CA 1
ATOM 624 C C . VAL A 1 82 ? 9.477 -8.609 -10.953 1 97.62 82 VAL A C 1
ATOM 626 O O . VAL A 1 82 ? 9.586 -8.602 -9.727 1 97.62 82 VAL A O 1
ATOM 629 N N . GLY A 1 83 ? 10.156 -7.785 -11.711 1 97.06 83 GLY A N 1
ATOM 630 C CA . GLY A 1 83 ? 11.023 -6.746 -11.172 1 97.06 83 GLY A CA 1
ATOM 631 C C . GLY A 1 83 ? 11.641 -5.871 -12.242 1 97.06 83 GLY A C 1
ATOM 632 O O . GLY A 1 83 ? 11.531 -6.172 -13.438 1 97.06 83 GLY A O 1
ATOM 633 N N . SER A 1 84 ? 12.227 -4.766 -11.828 1 97.94 84 SER A N 1
ATOM 634 C CA . SER A 1 84 ? 12.938 -3.85 -12.711 1 97.94 84 SER A CA 1
ATOM 635 C C . SER A 1 84 ? 13.977 -3.029 -11.945 1 97.94 84 SER A C 1
ATOM 637 O O . SER A 1 84 ? 13.734 -2.633 -10.805 1 97.94 84 SER A O 1
ATOM 639 N N . ASP A 1 85 ? 15.078 -2.777 -12.57 1 96.62 85 ASP A N 1
ATOM 640 C CA . ASP A 1 85 ? 16.078 -1.884 -12.008 1 96.62 85 ASP A CA 1
ATOM 641 C C . ASP A 1 85 ? 15.898 -0.456 -12.516 1 96.62 85 ASP A C 1
ATOM 643 O O . ASP A 1 85 ? 16.719 0.419 -12.234 1 96.62 85 ASP A O 1
ATOM 647 N N . THR A 1 86 ? 14.797 -0.263 -13.266 1 94.44 86 THR A N 1
ATOM 648 C CA . THR A 1 86 ? 14.633 1.008 -13.961 1 94.44 86 THR A CA 1
ATOM 649 C C . THR A 1 86 ? 13.258 1.605 -13.672 1 94.44 86 THR A C 1
ATOM 651 O O . THR A 1 86 ? 13.133 2.814 -13.461 1 94.44 86 THR A O 1
ATOM 654 N N . PHE A 1 87 ? 12.273 0.798 -13.68 1 96.88 87 PHE A N 1
ATOM 655 C CA . PHE A 1 87 ? 10.898 1.263 -13.555 1 96.88 87 PHE A CA 1
ATOM 656 C C . PHE A 1 87 ? 10.328 0.91 -12.18 1 96.88 87 PHE A C 1
ATOM 658 O O . PHE A 1 87 ? 10.781 -0.04 -11.539 1 96.88 87 PHE A O 1
ATOM 665 N N . VAL A 1 88 ? 9.43 1.712 -11.75 1 96.56 88 VAL A N 1
ATOM 666 C CA . VAL A 1 88 ? 8.703 1.448 -10.516 1 96.56 88 VAL A CA 1
ATOM 667 C C . VAL A 1 88 ? 7.453 0.628 -10.82 1 96.56 88 VAL A C 1
ATOM 669 O O . VAL A 1 88 ? 6.547 1.1 -11.508 1 96.56 88 VAL A O 1
ATOM 672 N N . PRO A 1 89 ? 7.359 -0.559 -10.281 1 96.94 89 PRO A N 1
ATOM 673 C CA . PRO A 1 89 ? 6.148 -1.354 -10.484 1 96.94 89 PRO A CA 1
ATOM 674 C C . PRO A 1 89 ? 5.09 -1.106 -9.414 1 96.94 89 PRO A C 1
ATOM 676 O O . PRO A 1 89 ? 5.426 -0.953 -8.234 1 96.94 89 PRO A O 1
ATOM 679 N N . LEU A 1 90 ? 3.828 -1.012 -9.766 1 96.5 90 LEU A N 1
ATOM 680 C CA . LEU A 1 90 ? 2.686 -1 -8.859 1 96.5 90 LEU A CA 1
ATOM 681 C C . LEU A 1 90 ? 1.716 -2.129 -9.188 1 96.5 90 LEU A C 1
ATOM 683 O O . LEU A 1 90 ? 1.377 -2.336 -10.359 1 96.5 90 LEU A O 1
ATOM 687 N N . LEU A 1 91 ? 1.286 -2.852 -8.219 1 96.88 91 LEU A N 1
ATOM 688 C CA . LEU A 1 91 ? 0.356 -3.961 -8.391 1 96.88 91 LEU A CA 1
ATOM 689 C C . LEU A 1 91 ? -1.034 -3.588 -7.891 1 96.88 91 LEU A C 1
ATOM 691 O O . LEU A 1 91 ? -1.184 -3.102 -6.766 1 96.88 91 LEU A O 1
ATOM 695 N N . PHE A 1 92 ? -2.035 -3.887 -8.703 1 94.19 92 PHE A N 1
ATOM 696 C CA . PHE A 1 92 ? -3.445 -3.734 -8.367 1 94.19 92 PHE A CA 1
ATOM 697 C C . PHE A 1 92 ? -4.223 -4.996 -8.711 1 94.19 92 PHE A C 1
ATOM 699 O O . PHE A 1 92 ? -3.793 -5.789 -9.555 1 94.19 92 PHE A O 1
ATOM 706 N N . GLY A 1 93 ? -5.32 -5.156 -8.031 1 94.75 93 GLY A N 1
ATOM 707 C CA . GLY A 1 93 ? -6.227 -6.199 -8.477 1 94.75 93 GLY A CA 1
ATOM 708 C C . GLY A 1 93 ? -6.844 -5.918 -9.836 1 94.75 93 GLY A C 1
ATOM 709 O O . GLY A 1 93 ? -7.07 -4.758 -10.188 1 94.75 93 GLY A O 1
ATOM 710 N N . ARG A 1 94 ? -7.18 -6.988 -10.508 1 92.44 94 ARG A N 1
ATOM 711 C CA . ARG A 1 94 ? -7.965 -6.801 -11.719 1 92.44 94 ARG A CA 1
ATOM 712 C C . ARG A 1 94 ? -9.375 -6.332 -11.398 1 92.44 94 ARG A C 1
ATOM 714 O O . ARG A 1 94 ? -9.922 -6.672 -10.344 1 92.44 94 ARG A O 1
ATOM 721 N N . SER A 1 95 ? -9.922 -5.637 -12.336 1 88.81 95 SER A N 1
ATOM 722 C CA . SER A 1 95 ? -11.281 -5.141 -12.148 1 88.81 95 SER A CA 1
ATOM 723 C C . SER A 1 95 ? -12.266 -6.289 -11.984 1 88.81 95 SER A C 1
ATOM 725 O O . SER A 1 95 ? -13.195 -6.207 -11.172 1 88.81 95 SER A O 1
ATOM 727 N N . SER A 1 96 ? -12.117 -7.348 -12.742 1 90.81 96 SER A N 1
ATOM 728 C CA . SER A 1 96 ? -13 -8.508 -12.664 1 90.81 96 SER A CA 1
ATOM 729 C C . SER A 1 96 ? -12.922 -9.164 -11.297 1 90.81 96 SER A C 1
ATOM 731 O O . SER A 1 96 ? -13.906 -9.734 -10.812 1 90.81 96 SER A O 1
ATOM 733 N N . ILE A 1 97 ? -11.781 -9.125 -10.68 1 93.06 97 ILE A N 1
ATOM 734 C CA . ILE A 1 97 ? -11.57 -9.703 -9.352 1 93.06 97 ILE A CA 1
ATOM 735 C C . ILE A 1 97 ? -12.203 -8.805 -8.297 1 93.06 97 ILE A C 1
ATOM 737 O O . ILE A 1 97 ? -12.867 -9.289 -7.375 1 93.06 97 ILE A O 1
ATOM 741 N N . GLY A 1 98 ? -11.984 -7.512 -8.484 1 91.12 98 GLY A N 1
ATOM 742 C CA . GLY A 1 98 ? -12.609 -6.57 -7.566 1 91.12 98 GLY A CA 1
ATOM 743 C C . GLY A 1 98 ? -14.117 -6.688 -7.531 1 91.12 98 GLY A C 1
ATOM 744 O O . GLY A 1 98 ? -14.734 -6.559 -6.469 1 91.12 98 GLY A O 1
ATOM 745 N N . ARG A 1 99 ? -14.742 -6.945 -8.656 1 91.75 99 ARG A N 1
ATOM 746 C CA . ARG A 1 99 ? -16.188 -7.059 -8.766 1 91.75 99 ARG A CA 1
ATOM 747 C C . ARG A 1 99 ? -16.703 -8.305 -8.047 1 91.75 99 ARG A C 1
ATOM 749 O O . ARG A 1 99 ? -17.891 -8.422 -7.77 1 91.75 99 ARG A O 1
ATOM 756 N N . LEU A 1 100 ? -15.75 -9.195 -7.703 1 93.06 100 LEU A N 1
ATOM 757 C CA . LEU A 1 100 ? -16.094 -10.367 -6.906 1 93.06 100 LEU A CA 1
ATOM 758 C C . LEU A 1 100 ? -15.93 -10.086 -5.418 1 93.06 100 LEU A C 1
ATOM 760 O O . LEU A 1 100 ? -16.25 -10.938 -4.582 1 93.06 100 LEU A O 1
ATOM 764 N N . GLY A 1 101 ? -15.367 -8.922 -5.113 1 94.31 101 GLY A N 1
ATOM 765 C CA . GLY A 1 101 ? -15.203 -8.539 -3.721 1 94.31 101 GLY A CA 1
ATOM 766 C C . GLY A 1 101 ? -13.93 -9.07 -3.1 1 94.31 101 GLY A C 1
ATOM 767 O O . GLY A 1 101 ? -13.898 -9.406 -1.913 1 94.31 101 GLY A O 1
ATOM 768 N N . LEU A 1 102 ? -12.922 -9.203 -3.84 1 95.12 102 LEU A N 1
ATOM 769 C CA . LEU A 1 102 ? -11.656 -9.695 -3.311 1 95.12 102 LEU A CA 1
ATOM 770 C C . LEU A 1 102 ? -10.609 -8.594 -3.287 1 95.12 102 LEU A C 1
ATOM 772 O O . LEU A 1 102 ? -10.281 -8.023 -4.328 1 95.12 102 LEU A O 1
ATOM 776 N N . PHE A 1 103 ? -10.133 -8.312 -2.092 1 93.12 103 PHE A N 1
ATOM 777 C CA . PHE A 1 103 ? -8.922 -7.508 -1.991 1 93.12 103 PHE A CA 1
ATOM 778 C C . PHE A 1 103 ? -7.695 -8.328 -2.357 1 93.12 103 PHE A C 1
ATOM 780 O O . PHE A 1 103 ? -7.527 -9.461 -1.883 1 93.12 103 PHE A O 1
ATOM 787 N N . VAL A 1 104 ? -6.824 -7.797 -3.188 1 92.75 104 VAL A N 1
ATOM 788 C CA . VAL A 1 104 ? -5.617 -8.492 -3.617 1 92.75 104 VAL A CA 1
ATOM 789 C C . VAL A 1 104 ? -4.387 -7.828 -2.998 1 92.75 104 VAL A C 1
ATOM 791 O O . VAL A 1 104 ? -3.342 -8.461 -2.844 1 92.75 104 VAL A O 1
ATOM 794 N N . GLU A 1 105 ? -4.566 -6.598 -2.783 1 83.19 105 GLU A N 1
ATOM 795 C CA . GLU A 1 105 ? -3.557 -5.812 -2.08 1 83.19 105 GLU A CA 1
ATOM 796 C C . GLU A 1 105 ? -4.188 -4.934 -1.005 1 83.19 105 GLU A C 1
ATOM 798 O O . GLU A 1 105 ? -5.281 -4.398 -1.197 1 83.19 105 GLU A O 1
ATOM 803 N N . ILE A 1 106 ? -3.596 -4.984 0.179 1 80.81 106 ILE A N 1
ATOM 804 C CA . ILE A 1 106 ? -4.035 -4.18 1.315 1 80.81 106 ILE A CA 1
ATOM 805 C C . ILE A 1 106 ? -3.025 -3.064 1.578 1 80.81 106 ILE A C 1
ATOM 807 O O . ILE A 1 106 ? -2.092 -3.236 2.365 1 80.81 106 ILE A O 1
ATOM 811 N N . THR A 1 107 ? -3.324 -1.878 0.945 1 80.81 107 THR A N 1
ATOM 812 C CA . THR A 1 107 ? -2.736 -0.549 1.061 1 80.81 107 THR A CA 1
ATOM 813 C C . THR A 1 107 ? -1.271 -0.567 0.631 1 80.81 107 THR A C 1
ATOM 815 O O . THR A 1 107 ? -0.517 0.358 0.94 1 80.81 107 THR A O 1
ATOM 818 N N . ALA A 1 108 ? -0.815 -1.7 0.003 1 84.62 108 ALA A N 1
ATOM 819 C CA . ALA A 1 108 ? 0.603 -1.812 -0.33 1 84.62 108 ALA A CA 1
ATOM 820 C C . ALA A 1 108 ? 0.793 -2.205 -1.792 1 84.62 108 ALA A C 1
ATOM 822 O O . ALA A 1 108 ? 1.34 -3.27 -2.09 1 84.62 108 ALA A O 1
ATOM 823 N N . PRO A 1 109 ? 0.524 -1.297 -2.65 1 89.88 109 PRO A N 1
ATOM 824 C CA . PRO A 1 109 ? 0.664 -1.642 -4.066 1 89.88 109 PRO A CA 1
ATOM 825 C C . PRO A 1 109 ? 2.086 -1.443 -4.586 1 89.88 109 PRO A C 1
ATOM 827 O O . PRO A 1 109 ? 2.414 -1.892 -5.688 1 89.88 109 PRO A O 1
ATOM 830 N N . ILE A 1 110 ? 2.912 -0.854 -3.9 1 91.62 110 ILE A N 1
ATOM 831 C CA . ILE A 1 110 ? 4.164 -0.312 -4.422 1 91.62 110 ILE A CA 1
ATOM 832 C C . ILE A 1 110 ? 5.254 -1.38 -4.359 1 91.62 110 ILE A C 1
ATOM 834 O O . ILE A 1 110 ? 5.434 -2.031 -3.33 1 91.62 110 ILE A O 1
ATOM 838 N N . GLY A 1 111 ? 5.934 -1.602 -5.43 1 94.69 111 GLY A N 1
ATOM 839 C CA . GLY A 1 111 ? 7.223 -2.273 -5.43 1 94.69 111 GLY A CA 1
ATOM 840 C C . GLY A 1 111 ? 8.391 -1.314 -5.543 1 94.69 111 GLY A C 1
ATOM 841 O O . GLY A 1 111 ? 8.312 -0.311 -6.254 1 94.69 111 GLY A O 1
ATOM 842 N N . ASP A 1 112 ? 9.492 -1.693 -4.938 1 95.38 112 ASP A N 1
ATOM 843 C CA . ASP A 1 112 ? 10.695 -0.872 -5.008 1 95.38 112 ASP A CA 1
ATOM 844 C C . ASP A 1 112 ? 11.523 -1.214 -6.246 1 95.38 112 ASP A C 1
ATOM 846 O O . ASP A 1 112 ? 11.648 -2.385 -6.609 1 95.38 112 ASP A O 1
ATOM 850 N N . ILE A 1 113 ? 12.148 -0.174 -6.809 1 95.5 113 ILE A N 1
ATOM 851 C CA . ILE A 1 113 ? 13.117 -0.399 -7.875 1 95.5 113 ILE A CA 1
ATOM 852 C C . ILE A 1 113 ? 14.234 -1.306 -7.371 1 95.5 113 ILE A C 1
ATOM 854 O O . ILE A 1 113 ? 14.805 -1.067 -6.301 1 95.5 113 ILE A O 1
ATOM 858 N N . GLY A 1 114 ? 14.484 -2.346 -8.133 1 95.31 114 GLY A N 1
ATOM 859 C CA . GLY A 1 114 ? 15.539 -3.264 -7.73 1 95.31 114 GLY A CA 1
ATOM 860 C C . GLY A 1 114 ? 15.008 -4.562 -7.148 1 95.31 114 GLY A C 1
ATOM 861 O O . GLY A 1 114 ? 15.75 -5.539 -7.023 1 95.31 114 GLY A O 1
ATOM 862 N N . PHE A 1 115 ? 13.766 -4.551 -6.75 1 95.25 115 PHE A N 1
ATOM 863 C CA . PHE A 1 115 ? 13.18 -5.805 -6.285 1 95.25 115 PHE A CA 1
ATOM 864 C C . PHE A 1 115 ? 12.938 -6.754 -7.449 1 95.25 115 PHE A C 1
ATOM 866 O O . PHE A 1 115 ? 12.43 -6.344 -8.5 1 95.25 115 PHE A O 1
ATOM 873 N N . HIS A 1 116 ? 13.289 -7.977 -7.309 1 95.81 116 HIS A N 1
ATOM 874 C CA . HIS A 1 116 ? 13 -9.078 -8.219 1 95.81 116 HIS A CA 1
ATOM 875 C C . HIS A 1 116 ? 12.492 -10.305 -7.457 1 95.81 116 HIS A C 1
ATOM 877 O O . HIS A 1 116 ? 13.18 -10.812 -6.566 1 95.81 116 HIS A O 1
ATOM 883 N N . GLY A 1 117 ? 11.312 -10.805 -7.797 1 96.81 117 GLY A N 1
ATOM 884 C CA . GLY A 1 117 ? 10.758 -11.977 -7.133 1 96.81 117 GLY A CA 1
ATOM 885 C C . GLY A 1 117 ? 9.266 -12.125 -7.336 1 96.81 117 GLY A C 1
ATOM 886 O O . GLY A 1 117 ? 8.648 -11.359 -8.086 1 96.81 117 GLY A O 1
ATOM 887 N N . GLN A 1 118 ? 8.75 -13.242 -6.789 1 97.75 118 GLN A N 1
ATOM 888 C CA . GLN A 1 118 ? 7.297 -13.375 -6.73 1 97.75 118 GLN A CA 1
ATOM 889 C C . GLN A 1 118 ? 6.695 -12.383 -5.746 1 97.75 118 GLN A C 1
ATOM 891 O O . GLN A 1 118 ? 7.262 -12.125 -4.684 1 97.75 118 GLN A O 1
ATOM 896 N N . TRP A 1 119 ? 5.66 -11.773 -6.113 1 96.81 119 TRP A N 1
ATOM 897 C CA . TRP A 1 119 ? 5.008 -10.789 -5.262 1 96.81 119 TRP A CA 1
ATOM 898 C C . TRP A 1 119 ? 4.039 -11.453 -4.293 1 96.81 119 TRP A C 1
ATOM 900 O O . TRP A 1 119 ? 3.244 -12.305 -4.691 1 96.81 119 TRP A O 1
ATOM 910 N N . THR A 1 120 ? 4.137 -11.086 -3.053 1 96.88 120 THR A N 1
ATOM 911 C CA . THR A 1 120 ? 3.146 -11.547 -2.082 1 96.88 120 THR A CA 1
ATOM 912 C C . THR A 1 120 ? 1.83 -10.797 -2.256 1 96.88 120 THR A C 1
ATOM 914 O O . THR A 1 120 ? 1.823 -9.57 -2.41 1 96.88 120 THR A O 1
ATOM 917 N N . LEU A 1 121 ? 0.779 -11.508 -2.27 1 96.88 121 LEU A N 1
ATOM 918 C CA . LEU A 1 121 ? -0.574 -10.969 -2.35 1 96.88 121 LEU A CA 1
ATOM 919 C C . LEU A 1 121 ? -1.26 -11.016 -0.989 1 96.88 121 LEU A C 1
ATOM 921 O O . LEU A 1 121 ? -1.086 -11.969 -0.234 1 96.88 121 LEU A O 1
ATOM 925 N N . MET A 1 122 ? -1.943 -9.961 -0.631 1 96.69 122 MET A N 1
ATOM 926 C CA . MET A 1 122 ? -2.77 -9.914 0.572 1 96.69 122 MET A CA 1
ATOM 927 C C . MET A 1 122 ? -4.246 -10.047 0.222 1 96.69 122 MET A C 1
ATOM 929 O O . MET A 1 122 ? -4.871 -9.086 -0.234 1 96.69 122 MET A O 1
ATOM 933 N N . LEU A 1 123 ? -4.766 -11.211 0.429 1 97 123 LEU A N 1
ATOM 934 C CA . LEU A 1 123 ? -6.098 -11.57 -0.039 1 97 123 LEU A CA 1
ATOM 935 C C . LEU A 1 123 ? -7.098 -11.578 1.115 1 97 123 LEU A C 1
ATOM 937 O O . LEU A 1 123 ? -6.867 -12.227 2.137 1 97 123 LEU A O 1
ATOM 941 N N . SER A 1 124 ? -8.133 -10.875 0.954 1 96.62 124 SER A N 1
ATOM 942 C CA . SER A 1 124 ? -9.266 -10.891 1.872 1 96.62 124 SER A CA 1
ATOM 943 C C . SER A 1 124 ? -10.586 -10.656 1.133 1 96.62 124 SER A C 1
ATOM 945 O O . SER A 1 124 ? -10.789 -9.594 0.542 1 96.62 124 SER A O 1
ATOM 947 N N . PRO A 1 125 ? -11.531 -11.625 1.204 1 96.5 125 PRO A N 1
ATOM 948 C CA . PRO A 1 125 ? -12.797 -11.477 0.489 1 96.5 125 PRO A CA 1
ATOM 949 C C . PRO A 1 125 ? -13.883 -10.82 1.343 1 96.5 125 PRO A C 1
ATOM 951 O O . PRO A 1 125 ? -13.906 -11 2.564 1 96.5 125 PRO A O 1
ATOM 954 N N . ILE A 1 126 ? -14.695 -10.125 0.636 1 94.31 126 ILE A N 1
ATOM 955 C CA . ILE A 1 126 ? -15.836 -9.539 1.325 1 94.31 126 ILE A CA 1
ATOM 956 C C . ILE A 1 126 ? -16.859 -10.625 1.64 1 94.31 126 ILE A C 1
ATOM 958 O O . ILE A 1 126 ? -17.484 -10.609 2.707 1 94.31 126 ILE A O 1
ATOM 962 N N . ARG A 1 127 ? -17 -11.5 0.727 1 96.19 127 ARG A N 1
ATOM 963 C CA . ARG A 1 127 ? -17.844 -12.688 0.878 1 96.19 127 ARG A CA 1
ATOM 964 C C . ARG A 1 127 ? -17.062 -13.953 0.512 1 96.19 127 ARG A C 1
ATOM 966 O O . ARG A 1 127 ? -16.031 -13.875 -0.176 1 96.19 127 ARG A O 1
ATOM 973 N N . PRO A 1 128 ? -17.516 -15.078 1.12 1 97.88 128 PRO A N 1
ATOM 974 C CA . PRO A 1 128 ? -16.781 -16.281 0.725 1 97.88 128 PRO A CA 1
ATOM 975 C C . PRO A 1 128 ? -16.578 -16.375 -0.784 1 97.88 128 PRO A C 1
ATOM 977 O O . PRO A 1 128 ? -17.5 -16.109 -1.559 1 97.88 128 PRO A O 1
ATOM 980 N N . LEU A 1 129 ? -15.375 -16.719 -1.194 1 98.12 129 LEU A N 1
ATOM 981 C CA . LEU A 1 129 ? -15.008 -16.719 -2.607 1 98.12 129 LEU A CA 1
ATOM 982 C C . LEU A 1 129 ? -14.047 -17.859 -2.92 1 98.12 129 LEU A C 1
ATOM 984 O O . LEU A 1 129 ? -13 -17.984 -2.281 1 98.12 129 LEU A O 1
ATOM 988 N N . ARG A 1 130 ? -14.383 -18.641 -3.857 1 98.62 130 ARG A N 1
ATOM 989 C CA . ARG A 1 130 ? -13.492 -19.703 -4.301 1 98.62 130 ARG A CA 1
ATOM 990 C C . ARG A 1 130 ? -12.5 -19.188 -5.34 1 98.62 130 ARG A C 1
ATOM 992 O O . ARG A 1 130 ? -12.891 -18.516 -6.301 1 98.62 130 ARG A O 1
ATOM 999 N N . VAL A 1 131 ? -11.195 -19.547 -5.078 1 98.38 131 VAL A N 1
ATOM 1000 C CA . VAL A 1 131 ? -10.148 -19.125 -6.012 1 98.38 131 VAL A CA 1
ATOM 1001 C C . VAL A 1 131 ? -9.414 -20.359 -6.531 1 98.38 131 VAL A C 1
ATOM 1003 O O . VAL A 1 131 ? -9.508 -21.438 -5.949 1 98.38 131 VAL A O 1
ATOM 1006 N N . TYR A 1 132 ? -8.648 -20.156 -7.605 1 98.25 132 TYR A N 1
ATOM 1007 C CA . TYR A 1 132 ? -7.965 -21.25 -8.289 1 98.25 132 TYR A CA 1
ATOM 1008 C C . TYR A 1 132 ? -6.527 -20.875 -8.625 1 98.25 132 TYR A C 1
ATOM 1010 O O . TYR A 1 132 ? -6.258 -19.734 -9.031 1 98.25 132 TYR A O 1
ATOM 1018 N N . PRO A 1 133 ? -5.609 -21.875 -8.477 1 97.69 133 PRO A N 1
ATOM 1019 C CA . PRO A 1 133 ? -4.25 -21.562 -8.945 1 97.69 133 PRO A CA 1
ATOM 1020 C C . PRO A 1 133 ? -4.199 -21.234 -10.43 1 97.69 133 PRO A C 1
ATOM 1022 O O . PRO A 1 133 ? -4.914 -21.844 -11.234 1 97.69 133 PRO A O 1
ATOM 1025 N N . GLY A 1 134 ? -3.416 -20.188 -10.758 1 97.75 134 GLY A N 1
ATOM 1026 C CA . GLY A 1 134 ? -3.221 -19.875 -12.164 1 97.75 134 GLY A CA 1
ATOM 1027 C C . GLY A 1 134 ? -4.203 -18.844 -12.68 1 97.75 134 GLY A C 1
ATOM 1028 O O . GLY A 1 134 ? -4.047 -18.328 -13.797 1 97.75 134 GLY A O 1
ATOM 1029 N N . MET A 1 135 ? -5.191 -18.578 -11.914 1 96.94 135 MET A N 1
ATOM 1030 C CA . MET A 1 135 ? -6.117 -17.547 -12.391 1 96.94 135 MET A CA 1
ATOM 1031 C C . MET A 1 135 ? -5.438 -16.188 -12.453 1 96.94 135 MET A C 1
ATOM 1033 O O . MET A 1 135 ? -4.582 -15.883 -11.617 1 96.94 135 MET A O 1
ATOM 1037 N N . ARG A 1 136 ? -5.84 -15.352 -13.391 1 97.31 136 ARG A N 1
ATOM 1038 C CA . ARG A 1 136 ? -5.355 -13.977 -13.422 1 97.31 136 ARG A CA 1
ATOM 1039 C C . ARG A 1 136 ? -5.945 -13.164 -12.273 1 97.31 136 ARG A C 1
ATOM 1041 O O . ARG A 1 136 ? -7.16 -12.969 -12.203 1 97.31 136 ARG A O 1
ATOM 1048 N N . ILE A 1 137 ? -5.113 -12.68 -11.422 1 97.38 137 ILE A N 1
ATOM 1049 C CA . ILE A 1 137 ? -5.586 -12.156 -10.141 1 97.38 137 ILE A CA 1
ATOM 1050 C C . ILE A 1 137 ? -5.234 -10.68 -10.031 1 97.38 137 ILE A C 1
ATOM 1052 O O . ILE A 1 137 ? -5.977 -9.898 -9.422 1 97.38 137 ILE A O 1
ATOM 1056 N N . GLY A 1 138 ? -4.176 -10.297 -10.594 1 97.25 138 GLY A N 1
ATOM 1057 C CA . GLY A 1 138 ? -3.691 -8.922 -10.484 1 97.25 138 GLY A CA 1
ATOM 1058 C C . GLY A 1 138 ? -3.066 -8.414 -11.773 1 97.25 138 GLY A C 1
ATOM 1059 O O . GLY A 1 138 ? -2.953 -9.156 -12.75 1 97.25 138 GLY A O 1
ATOM 1060 N N . GLN A 1 139 ? -2.713 -7.148 -11.711 1 97.31 139 GLN A N 1
ATOM 1061 C CA . GLN A 1 139 ? -2.035 -6.496 -12.82 1 97.31 139 GLN A CA 1
ATOM 1062 C C . GLN A 1 139 ? -0.98 -5.512 -12.328 1 97.31 139 GLN A C 1
ATOM 1064 O O . GLN A 1 139 ? -1.189 -4.824 -11.32 1 97.31 139 GLN A O 1
ATOM 1069 N N . ILE A 1 140 ? 0.132 -5.523 -13.023 1 97.69 140 ILE A N 1
ATOM 1070 C CA . ILE A 1 140 ? 1.256 -4.684 -12.625 1 97.69 140 ILE A CA 1
ATOM 1071 C C . ILE A 1 140 ? 1.499 -3.609 -13.688 1 97.69 140 ILE A C 1
ATOM 1073 O O . ILE A 1 140 ? 1.608 -3.916 -14.875 1 97.69 140 ILE A O 1
ATOM 1077 N N . MET A 1 141 ? 1.515 -2.357 -13.211 1 97.56 141 MET A N 1
ATOM 1078 C CA . MET A 1 141 ? 1.905 -1.209 -14.023 1 97.56 141 MET A CA 1
ATOM 1079 C C . MET A 1 141 ? 3.359 -0.829 -13.766 1 97.56 141 MET A C 1
ATOM 1081 O O . MET A 1 141 ? 3.893 -1.097 -12.688 1 97.56 141 MET A O 1
ATOM 1085 N N . PHE A 1 142 ? 3.97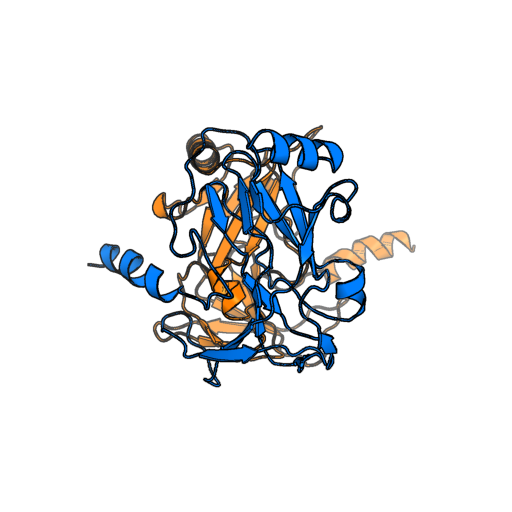9 -0.255 -14.789 1 97.88 142 PHE A N 1
ATOM 1086 C CA . PHE A 1 142 ? 5.359 0.193 -14.656 1 97.88 142 PHE A CA 1
ATOM 1087 C C . PHE A 1 142 ? 5.473 1.689 -14.922 1 97.88 142 PHE A C 1
ATOM 1089 O O . PHE A 1 142 ? 5.07 2.168 -15.984 1 97.88 142 PHE A O 1
ATOM 1096 N N . PHE A 1 143 ? 6.059 2.395 -13.953 1 96.94 143 PHE A N 1
ATOM 1097 C CA . PHE A 1 143 ? 6.195 3.844 -14.031 1 96.94 143 PHE A CA 1
ATOM 1098 C C . PHE A 1 143 ? 7.645 4.238 -14.289 1 96.94 143 PHE A C 1
ATOM 1100 O O . PHE A 1 143 ? 8.562 3.641 -13.734 1 96.94 143 PHE A O 1
ATOM 1107 N N . VAL A 1 144 ? 7.785 5.277 -15.078 1 95.88 144 VAL A N 1
ATOM 1108 C CA . VAL A 1 144 ? 9.102 5.871 -15.266 1 95.88 144 VAL A CA 1
ATOM 1109 C C . VAL A 1 144 ? 9.516 6.629 -14 1 95.88 144 VAL A C 1
ATOM 1111 O O . VAL A 1 144 ? 8.688 7.293 -13.375 1 95.88 144 VAL A O 1
ATOM 1114 N N . SER A 1 145 ? 10.781 6.469 -13.656 1 94.94 145 SER A N 1
ATOM 1115 C CA . SER A 1 145 ? 11.305 7.172 -12.484 1 94.94 145 SER A CA 1
ATOM 1116 C C . SER A 1 145 ? 12.234 8.312 -12.898 1 94.94 145 SER A C 1
ATOM 1118 O O . SER A 1 145 ? 12.758 8.312 -14.008 1 94.94 145 SER A O 1
ATOM 1120 N N . VAL A 1 146 ? 12.391 9.258 -11.984 1 93.5 146 VAL A N 1
ATOM 1121 C CA . VAL A 1 146 ? 13.297 10.375 -12.227 1 93.5 146 VAL A CA 1
ATOM 1122 C C . VAL A 1 146 ? 14.266 10.523 -11.055 1 93.5 146 VAL A C 1
ATOM 1124 O O . VAL A 1 146 ? 13.844 10.547 -9.898 1 93.5 146 VAL A O 1
ATOM 1127 N N . GLY A 1 147 ? 15.633 10.594 -11.344 1 92.5 147 GLY A N 1
ATOM 1128 C CA . GLY A 1 147 ? 16.688 10.734 -10.352 1 92.5 147 GLY A CA 1
ATOM 1129 C C . GLY A 1 147 ? 17.625 9.547 -10.312 1 92.5 147 GLY A C 1
ATOM 1130 O O . GLY A 1 147 ? 17.375 8.523 -10.953 1 92.5 147 GLY A O 1
ATOM 1131 N N . PRO A 1 148 ? 18.766 9.719 -9.539 1 94.56 148 PRO A N 1
ATOM 1132 C CA . PRO A 1 148 ? 19.641 8.562 -9.359 1 94.56 148 PRO A CA 1
ATOM 1133 C C . PRO A 1 148 ? 18.953 7.391 -8.664 1 94.56 148 PRO A C 1
ATOM 1135 O O . PRO A 1 148 ? 18.031 7.594 -7.875 1 94.56 148 PRO A O 1
ATOM 1138 N N . VAL A 1 149 ? 19.406 6.227 -8.977 1 92.94 149 VAL A N 1
ATOM 1139 C CA . VAL A 1 149 ? 18.719 5.039 -8.484 1 92.94 149 VAL A CA 1
ATOM 1140 C C . VAL A 1 149 ? 19.578 4.336 -7.441 1 92.94 149 VAL A C 1
ATOM 1142 O O . VAL A 1 149 ? 20.766 4.098 -7.668 1 92.94 149 VAL A O 1
ATOM 1145 N N . ALA A 1 150 ? 19 4.156 -6.273 1 93 150 ALA A N 1
ATOM 1146 C CA . ALA A 1 150 ? 19.516 3.207 -5.285 1 93 150 ALA A CA 1
ATOM 1147 C C . ALA A 1 150 ? 18.625 1.968 -5.215 1 93 150 ALA A C 1
ATOM 1149 O O . ALA A 1 150 ? 17.469 2.045 -4.773 1 93 150 ALA A O 1
ATOM 1150 N N . LEU A 1 151 ? 19.156 0.831 -5.555 1 92.38 151 LEU A N 1
ATOM 1151 C CA . LEU A 1 151 ? 18.375 -0.378 -5.77 1 92.38 151 LEU A CA 1
ATOM 1152 C C . LEU A 1 151 ? 17.938 -0.991 -4.441 1 92.38 151 LEU A C 1
ATOM 1154 O O . LEU A 1 151 ? 18.656 -0.862 -3.436 1 92.38 151 LEU A O 1
ATOM 1158 N N . TYR A 1 152 ? 16.891 -1.639 -4.547 1 92.69 152 TYR A N 1
ATOM 1159 C CA . TYR A 1 152 ? 16.328 -2.332 -3.395 1 92.69 152 TYR A CA 1
ATOM 1160 C C . TYR A 1 152 ? 17.234 -3.475 -2.951 1 92.69 152 TYR A C 1
ATOM 1162 O O . TYR A 1 152 ? 17.688 -4.27 -3.777 1 92.69 152 TYR A O 1
ATOM 1170 N N . ALA A 1 153 ? 17.422 -3.574 -1.673 1 86.12 153 ALA A N 1
ATOM 1171 C CA . ALA A 1 153 ? 18.203 -4.652 -1.069 1 86.12 153 ALA A CA 1
ATOM 1172 C C . ALA A 1 153 ? 17.562 -5.133 0.229 1 86.12 153 ALA A C 1
ATOM 1174 O O . ALA A 1 153 ? 18.266 -5.551 1.157 1 86.12 153 ALA A O 1
ATOM 1175 N N . GLY A 1 154 ? 16.297 -5.125 0.298 1 89.25 154 GLY A N 1
ATOM 1176 C CA . GLY A 1 154 ? 15.602 -5.367 1.551 1 89.25 154 GLY A CA 1
ATOM 1177 C C . GLY A 1 154 ? 15.273 -6.828 1.777 1 89.25 154 GLY A C 1
ATOM 1178 O O . GLY A 1 154 ? 15.695 -7.691 1.005 1 89.25 154 GLY A O 1
ATOM 1179 N N . LYS A 1 155 ? 14.492 -7.137 2.779 1 86.31 155 LYS A N 1
ATOM 1180 C CA . LYS A 1 155 ? 14.289 -8.445 3.396 1 86.31 155 LYS A CA 1
ATOM 1181 C C . LYS A 1 155 ? 13.406 -9.336 2.521 1 86.31 155 LYS A C 1
ATOM 1183 O O . LYS A 1 155 ? 13.328 -10.547 2.736 1 86.31 155 LYS A O 1
ATOM 1188 N N . TYR A 1 156 ? 12.82 -8.836 1.498 1 89.81 156 TYR A N 1
ATOM 1189 C CA . TYR A 1 156 ? 11.922 -9.641 0.681 1 89.81 156 TYR A CA 1
ATOM 1190 C C . TYR A 1 156 ? 12.539 -9.93 -0.683 1 89.81 156 TYR A C 1
ATOM 1192 O O . TYR A 1 156 ? 11.891 -10.516 -1.553 1 89.81 156 TYR A O 1
ATOM 1200 N N . GLN A 1 157 ? 13.75 -9.523 -0.918 1 90.19 157 GLN A N 1
ATOM 1201 C CA . GLN A 1 157 ? 14.414 -9.734 -2.199 1 90.19 157 GLN A CA 1
ATOM 1202 C C . GLN A 1 157 ? 14.383 -11.203 -2.602 1 90.19 157 GLN A C 1
ATOM 1204 O O . GLN A 1 157 ? 14.547 -12.086 -1.758 1 90.19 157 GLN A O 1
ATOM 1209 N N . SER A 1 158 ? 14.078 -11.477 -3.855 1 89 158 SER A N 1
ATOM 1210 C CA . SER A 1 158 ? 14.102 -12.805 -4.453 1 89 158 SER A CA 1
ATOM 1211 C C . SER A 1 158 ? 13.078 -13.727 -3.797 1 89 158 SER A C 1
ATOM 1213 O O . SER A 1 158 ? 13.336 -14.922 -3.627 1 89 158 SER A O 1
ATOM 1215 N N . SER A 1 159 ? 12.047 -13.133 -3.375 1 90.88 159 SER A N 1
ATOM 1216 C CA . SER A 1 159 ? 10.992 -13.898 -2.725 1 90.88 159 SER A CA 1
ATOM 1217 C C . SER A 1 159 ? 10.484 -15.023 -3.629 1 90.88 159 SER A C 1
ATOM 1219 O O . SER A 1 159 ? 10.32 -14.82 -4.836 1 90.88 159 SER A O 1
ATOM 1221 N N . ALA A 1 160 ? 10.266 -16.156 -3.074 1 91.81 160 ALA A N 1
ATOM 1222 C CA . ALA A 1 160 ? 9.625 -17.328 -3.676 1 91.81 160 ALA A CA 1
ATOM 1223 C C . ALA A 1 160 ? 8.477 -17.828 -2.809 1 91.81 160 ALA A C 1
ATOM 1225 O O . ALA A 1 160 ? 8.688 -18.266 -1.675 1 91.81 160 ALA A O 1
ATOM 1226 N N . GLY A 1 161 ? 7.27 -17.75 -3.352 1 94.56 161 GLY A N 1
ATOM 1227 C CA . GLY A 1 161 ? 6.09 -18.047 -2.553 1 94.56 161 GLY A CA 1
ATOM 1228 C C . GLY A 1 161 ? 5.637 -16.875 -1.705 1 94.56 161 GLY A C 1
ATOM 1229 O O . GLY A 1 161 ? 6.25 -15.805 -1.734 1 94.56 161 GLY A O 1
ATOM 1230 N N . PRO A 1 162 ? 4.516 -17.125 -0.998 1 96.19 162 PRO A N 1
ATOM 1231 C CA . PRO A 1 162 ? 4.035 -16.062 -0.118 1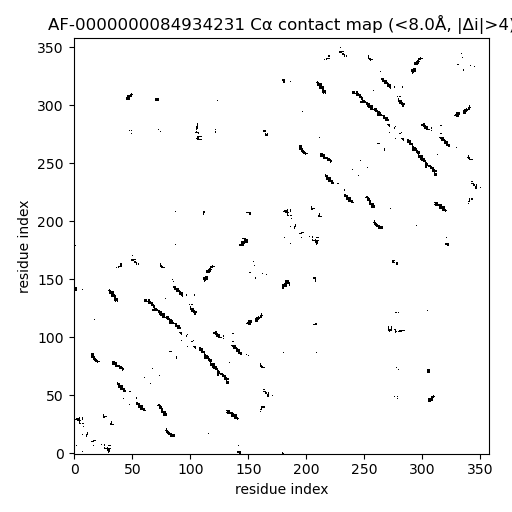 96.19 162 PRO A CA 1
ATOM 1232 C C . PRO A 1 162 ? 4.945 -15.828 1.083 1 96.19 162 PRO A C 1
ATOM 1234 O O . PRO A 1 162 ? 5.473 -16.781 1.658 1 96.19 162 PRO A O 1
ATOM 1237 N N . GLN A 1 163 ? 5.191 -14.562 1.371 1 94.31 163 GLN A N 1
ATOM 1238 C CA . GLN A 1 163 ? 6.035 -14.195 2.502 1 94.31 163 GLN A CA 1
ATOM 1239 C C . GLN A 1 163 ? 5.223 -13.508 3.598 1 94.31 163 GLN A C 1
ATOM 1241 O O . GLN A 1 163 ? 4.562 -12.5 3.348 1 94.31 163 GLN A O 1
ATOM 1246 N N . PRO A 1 164 ? 5.281 -14.047 4.832 1 94.31 164 PRO A N 1
ATOM 1247 C CA . PRO A 1 164 ? 4.664 -13.312 5.945 1 94.31 164 PRO A CA 1
ATOM 1248 C C . PRO A 1 164 ? 5.406 -12.031 6.293 1 94.31 164 PRO A C 1
ATOM 1250 O O . PRO A 1 164 ? 6.512 -11.797 5.797 1 94.31 164 PRO A O 1
ATOM 1253 N N . SER A 1 165 ? 4.719 -11.25 7.113 1 94.75 165 SER A N 1
ATOM 1254 C CA . SER A 1 165 ? 5.348 -9.992 7.516 1 94.75 165 SER A CA 1
ATOM 1255 C C . SER A 1 165 ? 6.613 -10.25 8.328 1 94.75 165 SER A C 1
ATOM 1257 O O . SER A 1 165 ? 6.609 -11.07 9.25 1 94.75 165 SER A O 1
ATOM 1259 N N . ALA A 1 166 ? 7.648 -9.523 7.957 1 90.62 166 ALA A N 1
ATOM 1260 C CA . ALA A 1 166 ? 8.891 -9.516 8.719 1 90.62 166 ALA A CA 1
ATOM 1261 C C . ALA A 1 166 ? 9.148 -8.141 9.328 1 90.62 166 ALA A C 1
ATOM 1263 O O . ALA A 1 166 ? 10.297 -7.719 9.469 1 90.62 166 ALA A O 1
ATOM 1264 N N . TYR A 1 167 ? 8.148 -7.418 9.625 1 89.12 167 TYR A N 1
ATOM 1265 C CA . TYR A 1 167 ? 8.273 -6.078 10.188 1 89.12 167 TYR A CA 1
ATOM 1266 C C . TYR A 1 167 ? 9.172 -6.078 11.414 1 89.12 167 TYR A C 1
ATOM 1268 O O . TYR A 1 167 ? 9.938 -5.133 11.641 1 89.12 167 TYR A O 1
ATOM 1276 N N . TRP A 1 168 ? 9.07 -7.109 12.227 1 86.31 168 TRP A N 1
ATOM 1277 C CA . TRP A 1 168 ? 9.805 -7.211 13.477 1 86.31 168 TRP A CA 1
ATOM 1278 C C . TRP A 1 168 ? 11.312 -7.145 13.234 1 86.31 168 TRP A C 1
ATOM 1280 O O . TRP A 1 168 ? 12.078 -6.793 14.133 1 86.31 168 TRP A O 1
ATOM 1290 N N . HIS A 1 169 ? 11.734 -7.43 12.039 1 86.81 169 HIS A N 1
ATOM 1291 C CA . HIS A 1 169 ? 13.148 -7.328 11.703 1 86.81 169 HIS A CA 1
ATOM 1292 C C . HIS A 1 169 ? 13.602 -5.875 11.664 1 86.81 169 HIS A C 1
ATOM 1294 O O . HIS A 1 169 ? 14.797 -5.594 11.773 1 86.81 169 HIS A O 1
ATOM 1300 N N . ASP A 1 170 ? 12.664 -4.961 11.484 1 85.56 170 ASP A N 1
ATOM 1301 C CA . ASP A 1 170 ? 13.008 -3.545 11.359 1 85.56 170 ASP A CA 1
ATOM 1302 C C . ASP A 1 170 ? 13.281 -2.928 12.734 1 85.56 170 ASP A C 1
ATOM 1304 O O . ASP A 1 170 ? 13.805 -1.814 12.82 1 85.56 170 ASP A O 1
ATOM 1308 N N . LEU A 1 171 ? 12.805 -3.539 13.805 1 80.25 171 LEU A N 1
ATOM 1309 C CA . LEU A 1 171 ? 12.977 -3.035 15.164 1 80.25 171 LEU A CA 1
ATOM 1310 C C . LEU A 1 171 ? 14.453 -3.025 15.562 1 80.25 171 LEU A C 1
ATOM 1312 O O . LEU A 1 171 ? 14.898 -2.133 16.281 1 80.25 171 LEU A O 1
ATOM 1316 N N . ALA A 1 172 ? 15.141 -4.027 15.289 1 59.91 172 ALA A N 1
ATOM 1317 C CA . ALA A 1 172 ? 16.562 -4.062 15.625 1 59.91 172 ALA A CA 1
ATOM 1318 C C . ALA A 1 172 ? 17.297 -2.844 15.07 1 59.91 172 ALA A C 1
ATOM 1320 O O . ALA A 1 172 ? 18.203 -2.316 15.703 1 59.91 172 ALA A O 1
ATOM 1321 N N . ALA A 1 173 ? 16.828 -2.43 14.031 1 51.88 173 ALA A N 1
ATOM 1322 C CA . ALA A 1 173 ? 17.469 -1.264 13.43 1 51.88 173 ALA A CA 1
ATOM 1323 C C . ALA A 1 173 ? 17.078 0.016 14.164 1 51.88 173 ALA A C 1
ATOM 1325 O O . ALA A 1 173 ? 17.859 0.968 14.234 1 51.88 173 ALA A O 1
ATOM 1326 N N . LEU A 1 174 ? 15.852 0.119 14.68 1 51.97 174 LEU A N 1
ATOM 1327 C CA . LEU A 1 174 ? 15.375 1.282 15.414 1 51.97 174 LEU A CA 1
ATOM 1328 C C . LEU A 1 174 ? 16.016 1.35 16.797 1 51.97 174 LEU A C 1
ATOM 1330 O O . LEU A 1 174 ? 16.203 2.438 17.344 1 51.97 174 LEU A O 1
ATOM 1334 N N . GLY A 1 175 ? 16.047 0.304 17.609 1 46.44 175 GLY A N 1
ATOM 1335 C CA . GLY A 1 175 ? 16.688 0.332 18.906 1 46.44 175 GLY A CA 1
ATOM 1336 C C . GLY A 1 175 ? 18.141 0.772 18.844 1 46.44 175 GLY A C 1
ATOM 1337 O O . GLY A 1 175 ? 18.781 0.994 19.875 1 46.44 175 GLY A O 1
ATOM 1338 N N . ALA A 1 176 ? 18.891 0.594 17.875 1 37.75 176 ALA A N 1
ATOM 1339 C CA . ALA A 1 176 ? 20.25 1.112 17.922 1 37.75 176 ALA A CA 1
ATOM 1340 C C . ALA A 1 176 ? 20.266 2.615 18.188 1 37.75 176 ALA A C 1
ATOM 1342 O O . ALA A 1 176 ? 21.312 3.197 18.469 1 37.75 176 ALA A O 1
ATOM 1343 N N . VAL A 1 177 ? 19.234 3.371 17.922 1 31.95 177 VAL A N 1
ATOM 1344 C CA . VAL A 1 177 ? 19.375 4.793 18.203 1 31.95 177 VAL A CA 1
ATOM 1345 C C . VAL A 1 177 ? 19.141 5.047 19.688 1 31.95 177 VAL A C 1
ATOM 1347 O O . VAL A 1 177 ? 19.406 6.141 20.188 1 31.95 177 VAL A O 1
ATOM 1350 N N . ALA A 1 178 ? 18.25 4.285 20.406 1 32.72 178 ALA A N 1
ATOM 1351 C CA . ALA A 1 178 ? 18.094 4.699 21.797 1 32.72 178 ALA A CA 1
ATOM 1352 C C . ALA A 1 178 ? 19.297 4.285 22.625 1 32.72 178 ALA A C 1
ATOM 1354 O O . ALA A 1 178 ? 19.391 4.594 23.812 1 32.72 178 ALA A O 1
ATOM 1355 N N . SER A 1 179 ? 20.031 3.354 22.125 1 24.97 179 SER A N 1
ATOM 1356 C CA . SER A 1 179 ? 21.062 3.236 23.156 1 24.97 179 SER A CA 1
ATOM 1357 C C . SER A 1 179 ? 22.062 4.375 23.062 1 24.97 179 SER A C 1
ATOM 1359 O O . SER A 1 179 ? 22.375 4.844 21.953 1 24.97 179 SER A O 1
ATOM 1361 N N . MET B 1 1 ? 5.973 10.812 -13.875 1 95.38 1 MET B N 1
ATOM 1362 C CA . MET B 1 1 ? 7.215 10.219 -13.391 1 95.38 1 MET B CA 1
ATOM 1363 C C . MET B 1 1 ? 7.266 10.234 -11.867 1 95.38 1 MET B C 1
ATOM 1365 O O . MET B 1 1 ? 6.703 11.125 -11.234 1 95.38 1 MET B O 1
ATOM 1369 N N . ILE B 1 2 ? 7.922 9.219 -11.352 1 96.31 2 ILE B N 1
ATOM 1370 C CA . ILE B 1 2 ? 8.055 9.078 -9.906 1 96.31 2 ILE B CA 1
ATOM 1371 C C . ILE B 1 2 ? 9.469 9.438 -9.469 1 96.31 2 ILE B C 1
ATOM 1373 O O . ILE B 1 2 ? 10.445 9.047 -10.125 1 96.31 2 ILE B O 1
ATOM 1377 N N . LEU B 1 3 ? 9.562 10.195 -8.367 1 97.56 3 LEU B N 1
ATOM 1378 C CA . LEU B 1 3 ? 10.891 10.516 -7.848 1 97.56 3 LEU B CA 1
ATOM 1379 C C . LEU B 1 3 ? 11.531 9.289 -7.203 1 97.56 3 LEU B C 1
ATOM 1381 O O . LEU B 1 3 ? 10.859 8.531 -6.504 1 97.56 3 LEU B O 1
ATOM 1385 N N . THR B 1 4 ? 12.836 9.141 -7.398 1 97.44 4 THR B N 1
ATOM 1386 C CA . THR B 1 4 ? 13.609 8.117 -6.703 1 97.44 4 THR B CA 1
ATOM 1387 C C . THR B 1 4 ? 13.93 8.562 -5.277 1 97.44 4 THR B C 1
ATOM 1389 O O . THR B 1 4 ? 13.758 9.727 -4.93 1 97.44 4 THR B O 1
ATOM 1392 N N . GLY B 1 5 ? 14.422 7.582 -4.523 1 97.31 5 GLY B N 1
ATOM 1393 C CA . GLY B 1 5 ? 14.812 7.871 -3.156 1 97.31 5 GLY B CA 1
ATOM 1394 C C . GLY B 1 5 ? 15.836 8.984 -3.055 1 97.31 5 GLY B C 1
ATOM 1395 O O . GLY B 1 5 ? 15.609 9.977 -2.359 1 97.31 5 GLY B O 1
ATOM 1396 N N . PRO B 1 6 ? 16.938 8.891 -3.713 1 97.31 6 PRO B N 1
ATOM 1397 C CA . PRO B 1 6 ? 17.953 9.953 -3.684 1 97.31 6 PRO B CA 1
ATOM 1398 C C . PRO B 1 6 ? 17.391 11.305 -4.125 1 97.31 6 PRO B C 1
ATOM 1400 O O . PRO B 1 6 ? 17.766 12.336 -3.562 1 97.31 6 PRO B O 1
ATOM 1403 N N . GLU B 1 7 ? 16.469 11.297 -5.062 1 97.5 7 GLU B N 1
ATOM 1404 C CA . GLU B 1 7 ? 15.867 12.555 -5.496 1 97.5 7 GLU B CA 1
ATOM 1405 C C . GLU B 1 7 ? 14.945 13.133 -4.422 1 97.5 7 GLU B C 1
ATOM 1407 O O . GLU B 1 7 ? 14.859 14.352 -4.258 1 97.5 7 GLU B O 1
ATOM 1412 N N . ILE B 1 8 ? 14.234 12.242 -3.764 1 98.25 8 ILE B N 1
ATOM 1413 C CA . ILE B 1 8 ? 13.406 12.688 -2.65 1 98.25 8 ILE B CA 1
ATOM 1414 C C . ILE B 1 8 ? 14.281 13.359 -1.591 1 98.25 8 ILE B C 1
ATOM 1416 O O . ILE B 1 8 ? 13.938 14.43 -1.085 1 98.25 8 ILE B O 1
ATOM 1420 N N . ALA B 1 9 ? 15.398 12.773 -1.278 1 98.12 9 ALA B N 1
ATOM 1421 C CA . ALA B 1 9 ? 16.328 13.336 -0.3 1 98.12 9 ALA B CA 1
ATOM 1422 C C . ALA B 1 9 ? 16.844 14.703 -0.757 1 98.12 9 ALA B C 1
ATOM 1424 O O . ALA B 1 9 ? 16.875 15.648 0.025 1 98.12 9 ALA B O 1
ATOM 1425 N N . GLN B 1 10 ? 17.188 14.781 -1.995 1 97.88 10 GLN B N 1
ATOM 1426 C CA . GLN B 1 10 ? 17.703 16.031 -2.543 1 97.88 10 GLN B CA 1
ATOM 1427 C C . GLN B 1 10 ? 16.625 17.109 -2.543 1 97.88 10 GLN B C 1
ATOM 1429 O O . GLN B 1 10 ? 16.891 18.266 -2.184 1 97.88 10 GLN B O 1
ATOM 1434 N N . ALA B 1 11 ? 15.422 16.719 -2.965 1 97.56 11 ALA B N 1
ATOM 1435 C CA . ALA B 1 11 ? 14.312 17.672 -3.029 1 97.56 11 ALA B CA 1
ATOM 1436 C C . ALA B 1 11 ? 13.938 18.156 -1.636 1 97.56 11 ALA B C 1
ATOM 1438 O O . ALA B 1 11 ? 13.477 19.297 -1.476 1 97.56 11 ALA B O 1
ATOM 1439 N N . THR B 1 12 ? 14.055 17.297 -0.664 1 97.81 12 THR B N 1
ATOM 1440 C CA . THR B 1 12 ? 13.812 17.719 0.715 1 97.81 12 THR B CA 1
ATOM 1441 C C . THR B 1 12 ? 14.875 18.703 1.173 1 97.81 12 THR B C 1
ATOM 1443 O O . THR B 1 12 ? 14.555 19.719 1.807 1 97.81 12 THR B O 1
ATOM 1446 N N . ALA B 1 13 ? 16.125 18.516 0.848 1 97.5 13 ALA B N 1
ATOM 1447 C CA . ALA B 1 13 ? 17.234 19.375 1.232 1 97.5 13 ALA B CA 1
ATOM 1448 C C . ALA B 1 13 ? 17.125 20.75 0.586 1 97.5 13 ALA B C 1
ATOM 1450 O O . ALA B 1 13 ? 17.469 21.75 1.198 1 97.5 13 ALA B O 1
ATOM 1451 N N . ASP B 1 14 ? 16.531 20.781 -0.619 1 96.94 14 ASP B N 1
ATOM 1452 C CA . ASP B 1 14 ? 16.531 22.062 -1.315 1 96.94 14 ASP B CA 1
ATOM 1453 C C . ASP B 1 14 ? 15.156 22.734 -1.198 1 96.94 14 ASP B C 1
ATOM 1455 O O . ASP B 1 14 ? 14.906 23.766 -1.835 1 96.94 14 ASP B O 1
ATOM 1459 N N . GLY B 1 15 ? 14.227 22.078 -0.497 1 96.5 15 GLY B N 1
ATOM 1460 C CA . GLY B 1 15 ? 12.984 22.734 -0.14 1 96.5 15 GLY B CA 1
ATOM 1461 C C . GLY B 1 15 ? 11.852 22.438 -1.102 1 96.5 15 GLY B C 1
ATOM 1462 O O . GLY B 1 15 ? 10.719 22.875 -0.896 1 96.5 15 GLY B O 1
ATOM 1463 N N . ARG B 1 16 ? 12.039 21.734 -2.172 1 97.19 16 ARG B N 1
ATOM 1464 C CA . ARG B 1 16 ? 10.977 21.375 -3.111 1 97.19 16 ARG B CA 1
ATOM 1465 C C . ARG B 1 16 ? 9.969 20.422 -2.469 1 97.19 16 ARG B C 1
ATOM 1467 O O . ARG B 1 16 ? 8.812 20.375 -2.887 1 97.19 16 ARG B O 1
ATOM 1474 N N . ILE B 1 17 ? 10.461 19.625 -1.447 1 98.19 17 ILE B N 1
ATOM 1475 C CA . ILE B 1 17 ? 9.625 18.781 -0.609 1 98.19 17 ILE B CA 1
ATOM 1476 C C . ILE B 1 17 ? 9.828 19.141 0.86 1 98.19 17 ILE B C 1
ATOM 1478 O O . ILE B 1 17 ? 10.953 19.391 1.29 1 98.19 17 ILE B O 1
ATOM 1482 N N . ARG B 1 18 ? 8.734 19.156 1.544 1 97.75 18 ARG B N 1
ATOM 1483 C CA . ARG B 1 18 ? 8.805 19.344 2.99 1 97.75 18 ARG B CA 1
ATOM 1484 C C . ARG B 1 18 ? 8.547 18.031 3.717 1 97.75 18 ARG B C 1
ATOM 1486 O O . ARG B 1 18 ? 7.488 17.422 3.557 1 97.75 18 ARG B O 1
ATOM 1493 N N . ILE B 1 19 ? 9.484 17.578 4.43 1 98.31 19 ILE B N 1
ATOM 1494 C CA . ILE B 1 19 ? 9.375 16.453 5.355 1 98.31 19 ILE B CA 1
ATOM 1495 C C . ILE B 1 19 ? 10.016 16.828 6.691 1 98.31 19 ILE B C 1
ATOM 1497 O O . ILE B 1 19 ? 11.219 17.078 6.754 1 98.31 19 ILE B O 1
ATOM 1501 N N . SER B 1 20 ? 9.203 16.828 7.742 1 97.69 20 SER B N 1
ATOM 1502 C CA . SER B 1 20 ? 9.719 17.172 9.062 1 97.69 20 SER B CA 1
ATOM 1503 C C . SER B 1 20 ? 9.031 16.359 10.156 1 97.69 20 SER B C 1
ATOM 1505 O O . SER B 1 20 ? 7.801 16.391 10.273 1 97.69 20 SER B O 1
ATOM 1507 N N . PRO B 1 21 ? 9.82 15.703 11.039 1 98 21 PRO B N 1
ATOM 1508 C CA . PRO B 1 21 ? 11.273 15.531 10.914 1 98 21 PRO B CA 1
ATOM 1509 C C . PRO B 1 21 ? 11.664 14.633 9.75 1 98 21 PRO B C 1
ATOM 1511 O O . PRO B 1 21 ? 10.875 13.773 9.336 1 98 21 PRO B O 1
ATOM 1514 N N . PHE B 1 22 ? 12.852 14.875 9.164 1 98.19 22 PHE B N 1
ATOM 1515 C CA . PHE B 1 22 ? 13.406 14.039 8.102 1 98.19 22 PHE B CA 1
ATOM 1516 C C . PHE B 1 22 ? 14.461 13.094 8.656 1 98.19 22 PHE B C 1
ATOM 1518 O O . PHE B 1 22 ? 15.375 13.516 9.359 1 98.19 22 PHE B O 1
ATOM 1525 N N . GLU B 1 23 ? 14.367 11.852 8.406 1 97.38 23 GLU B N 1
ATOM 1526 C CA . GLU B 1 23 ? 15.336 10.82 8.773 1 97.38 23 GLU B CA 1
ATOM 1527 C C . GLU B 1 23 ? 15.859 10.094 7.535 1 97.38 23 GLU B C 1
ATOM 1529 O O . GLU B 1 23 ? 15.109 9.375 6.867 1 97.38 23 GLU B O 1
ATOM 1534 N N . PRO B 1 24 ? 17.125 10.164 7.215 1 96.5 24 PRO B N 1
ATOM 1535 C CA . PRO B 1 24 ? 17.688 9.531 6.016 1 96.5 24 PRO B CA 1
ATOM 1536 C C . PRO B 1 24 ? 17.406 8.023 5.961 1 96.5 24 PRO B C 1
ATOM 1538 O O . PRO B 1 24 ? 17.25 7.465 4.875 1 96.5 24 PRO B O 1
ATOM 1541 N N . THR B 1 25 ? 17.281 7.395 7.066 1 95.69 25 THR B N 1
ATOM 1542 C CA . THR B 1 25 ? 17.109 5.945 7.117 1 95.69 25 THR B CA 1
ATOM 1543 C C . THR B 1 25 ? 15.688 5.566 6.695 1 95.69 25 THR B C 1
ATOM 1545 O O . THR B 1 25 ? 15.383 4.383 6.508 1 95.69 25 THR B O 1
ATOM 1548 N N . GLN B 1 26 ? 14.852 6.535 6.504 1 96.69 26 GLN B N 1
ATOM 1549 C CA . GLN B 1 26 ? 13.469 6.277 6.113 1 96.69 26 GLN B CA 1
ATOM 1550 C C . GLN B 1 26 ? 13.281 6.441 4.609 1 96.69 26 GLN B C 1
ATOM 1552 O O . GLN B 1 26 ? 12.164 6.324 4.098 1 96.69 26 GLN B O 1
ATOM 1557 N N . VAL B 1 27 ? 14.383 6.73 3.904 1 97.44 27 VAL B N 1
ATOM 1558 C CA . VAL B 1 27 ? 14.32 6.859 2.451 1 97.44 27 VAL B CA 1
ATOM 1559 C C . VAL B 1 27 ? 14.391 5.477 1.806 1 97.44 27 VAL B C 1
ATOM 1561 O O . VAL B 1 27 ? 15.305 4.699 2.076 1 97.44 27 VAL B O 1
ATOM 1564 N N . ASN B 1 28 ? 13.383 5.141 0.994 1 96.25 28 ASN B N 1
ATOM 1565 C CA . ASN B 1 28 ? 13.352 3.936 0.173 1 96.25 28 ASN B CA 1
ATOM 1566 C C . ASN B 1 28 ? 13.797 4.219 -1.258 1 96.25 28 ASN B C 1
ATOM 1568 O O . ASN B 1 28 ? 14.055 5.371 -1.614 1 96.25 28 ASN B O 1
ATOM 1572 N N . PRO B 1 29 ? 13.906 3.23 -2.094 1 95.56 29 PRO B N 1
ATOM 1573 C CA . PRO B 1 29 ? 14.367 3.436 -3.471 1 95.56 29 PRO B CA 1
ATOM 1574 C C . PRO B 1 29 ? 13.492 4.418 -4.242 1 95.56 29 PRO B C 1
ATOM 1576 O O . PRO B 1 29 ? 13.992 5.148 -5.102 1 95.56 29 PRO B O 1
ATOM 1579 N N . ASN B 1 30 ? 12.156 4.438 -3.926 1 97.31 30 ASN B N 1
ATOM 1580 C CA . ASN B 1 30 ? 11.281 5.32 -4.691 1 97.31 30 ASN B CA 1
ATOM 1581 C C . ASN B 1 30 ? 10.164 5.891 -3.828 1 97.31 30 ASN B C 1
ATOM 1583 O O . ASN B 1 30 ? 9.078 6.184 -4.328 1 97.31 30 ASN B O 1
ATOM 1587 N N . SER B 1 31 ? 10.367 5.938 -2.537 1 97.5 31 SER B N 1
ATOM 1588 C CA . SER B 1 31 ? 9.398 6.484 -1.596 1 97.5 31 SER B CA 1
ATOM 1589 C C . SER B 1 31 ? 10.062 6.898 -0.29 1 97.5 31 SER B C 1
ATOM 1591 O O . SER B 1 31 ? 11.281 6.758 -0.137 1 97.5 31 SER B O 1
ATOM 1593 N N . TYR B 1 32 ? 9.344 7.531 0.642 1 98.12 32 TYR B N 1
ATOM 1594 C CA . TYR B 1 32 ? 9.766 7.879 1.993 1 98.12 32 TYR B CA 1
ATOM 1595 C C . TYR B 1 32 ? 8.844 7.25 3.033 1 98.12 32 TYR B C 1
ATOM 1597 O O . TYR B 1 32 ? 7.637 7.492 3.031 1 98.12 32 TYR B O 1
ATOM 1605 N N . ASN B 1 33 ? 9.414 6.469 3.914 1 97.81 33 ASN B N 1
ATOM 1606 C CA . ASN B 1 33 ? 8.641 5.848 4.988 1 97.81 33 ASN B CA 1
ATOM 1607 C C . ASN B 1 33 ? 8.195 6.879 6.02 1 97.81 33 ASN B C 1
ATOM 1609 O O . ASN B 1 33 ? 8.984 7.723 6.445 1 97.81 33 ASN B O 1
ATOM 1613 N N . VAL B 1 34 ? 6.969 6.801 6.449 1 97.44 34 VAL B N 1
ATOM 1614 C CA . VAL B 1 34 ? 6.445 7.664 7.5 1 97.44 34 VAL B CA 1
ATOM 1615 C C . VAL B 1 34 ? 5.996 6.816 8.688 1 97.44 34 VAL B C 1
ATOM 1617 O O . VAL B 1 34 ? 5.691 5.633 8.539 1 97.44 34 VAL B O 1
ATOM 1620 N N . ARG B 1 35 ? 5.953 7.469 9.812 1 97.94 35 ARG B N 1
ATOM 1621 C CA . ARG B 1 35 ? 5.73 6.742 11.062 1 97.94 35 ARG B CA 1
ATOM 1622 C C . ARG B 1 35 ? 4.363 7.074 11.648 1 97.94 35 ARG B C 1
ATOM 1624 O O . ARG B 1 35 ? 3.828 8.164 11.422 1 97.94 35 ARG B O 1
ATOM 1631 N N . LEU B 1 36 ? 3.877 6.105 12.406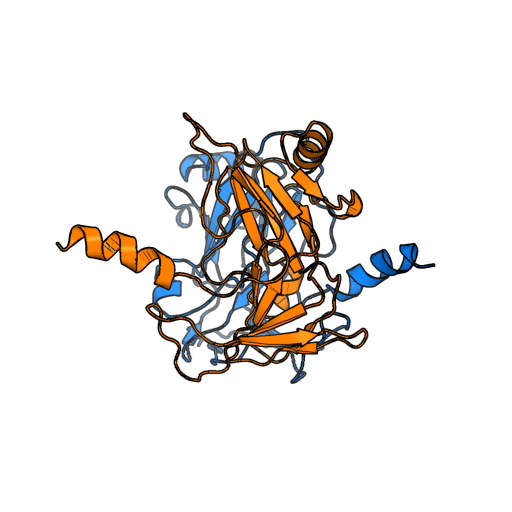 1 97.94 36 LEU B N 1
ATOM 1632 C CA . LEU B 1 36 ? 2.596 6.254 13.086 1 97.94 36 LEU B CA 1
ATOM 1633 C C . LEU B 1 36 ? 2.732 7.152 14.312 1 97.94 36 LEU B C 1
ATOM 1635 O O . LEU B 1 36 ? 3.574 6.902 15.18 1 97.94 36 LEU B O 1
ATOM 1639 N N . GLY B 1 37 ? 1.868 8.164 14.398 1 97.25 37 GLY B N 1
ATOM 1640 C CA . GLY B 1 37 ? 1.799 9.008 15.586 1 97.25 37 GLY B CA 1
ATOM 1641 C C . GLY B 1 37 ? 1.202 8.297 16.781 1 97.25 37 GLY B C 1
ATOM 1642 O O . GLY B 1 37 ? 0.724 7.164 16.672 1 97.25 37 GLY B O 1
ATOM 1643 N N . GLY B 1 38 ? 1.116 8.961 17.891 1 97.31 38 GLY B N 1
ATOM 1644 C CA . GLY B 1 38 ? 0.763 8.32 19.156 1 97.31 38 GLY B CA 1
ATOM 1645 C C . GLY B 1 38 ? -0.708 8.453 19.5 1 97.31 38 GLY B C 1
ATOM 1646 O O . GLY B 1 38 ? -1.17 7.898 20.5 1 97.31 38 GLY B O 1
ATOM 1647 N N . THR B 1 39 ? -1.445 9.117 18.719 1 97.62 39 THR B N 1
ATOM 1648 C CA . THR B 1 39 ? -2.848 9.383 19.016 1 97.62 39 THR B CA 1
ATOM 1649 C C . THR B 1 39 ? -3.752 8.82 17.922 1 97.62 39 THR B C 1
ATOM 1651 O O . THR B 1 39 ? -3.457 8.961 16.734 1 97.62 39 THR B O 1
ATOM 1654 N N . LEU B 1 40 ? -4.836 8.188 18.359 1 97.81 40 LEU B N 1
ATOM 1655 C CA . LEU B 1 40 ? -5.891 7.73 17.469 1 97.81 40 LEU B CA 1
ATOM 1656 C C . LEU B 1 40 ? -7.219 8.406 17.797 1 97.81 40 LEU B C 1
ATOM 1658 O O . LEU B 1 40 ? -7.457 8.781 18.953 1 97.81 40 LEU B O 1
ATOM 1662 N N . LEU B 1 41 ? -8.039 8.586 16.781 1 96.81 41 LEU B N 1
ATOM 1663 C CA . LEU B 1 41 ? -9.445 8.93 16.969 1 96.81 41 LEU B CA 1
ATOM 1664 C C . LEU B 1 41 ? -10.352 7.809 16.469 1 96.81 41 LEU B C 1
ATOM 1666 O O . LEU B 1 41 ? -10.039 7.148 15.469 1 96.81 41 LEU B O 1
ATOM 1670 N N . THR B 1 42 ? -11.438 7.641 17.156 1 97.06 42 THR B N 1
ATOM 1671 C CA . THR B 1 42 ? -12.5 6.762 16.672 1 97.06 42 THR B CA 1
ATOM 1672 C C . THR B 1 42 ? -13.852 7.449 16.781 1 97.06 42 THR B C 1
ATOM 1674 O O . THR B 1 42 ? -14.078 8.266 17.672 1 97.06 42 THR B O 1
ATOM 1677 N N . TYR B 1 43 ? -14.695 7.156 15.828 1 95.25 43 TYR B N 1
ATOM 1678 C CA . TYR B 1 43 ? -16.062 7.676 15.898 1 95.25 43 TYR B CA 1
ATOM 1679 C C . TYR B 1 43 ? -16.875 6.93 16.953 1 95.25 43 TYR B C 1
ATOM 1681 O O . TYR B 1 43 ? -16.719 5.719 17.125 1 95.25 43 TYR B O 1
ATOM 1689 N N . THR B 1 44 ? -17.766 7.668 17.578 1 95.56 44 THR B N 1
ATOM 1690 C CA . THR B 1 44 ? -18.453 7.07 18.719 1 95.56 44 THR B CA 1
ATOM 1691 C C . THR B 1 44 ? -19.859 6.605 18.328 1 95.56 44 THR B C 1
ATOM 1693 O O . THR B 1 44 ? -20.438 5.75 18.984 1 95.56 44 THR B O 1
ATOM 1696 N N . ALA B 1 45 ? -20.406 7.129 17.234 1 93.94 45 ALA B N 1
ATOM 1697 C CA . ALA B 1 45 ? -21.734 6.719 16.797 1 93.94 45 ALA B CA 1
ATOM 1698 C C . ALA B 1 45 ? -21.672 5.43 15.977 1 93.94 45 ALA B C 1
ATOM 1700 O O . ALA B 1 45 ? -20.688 5.184 15.273 1 93.94 45 ALA B O 1
ATOM 1701 N N . HIS B 1 46 ? -22.703 4.691 16.016 1 93.88 46 HIS B N 1
ATOM 1702 C CA . HIS B 1 46 ? -22.812 3.467 15.242 1 93.88 46 HIS B CA 1
ATOM 1703 C C . HIS B 1 46 ? -22.953 3.773 13.75 1 93.88 46 HIS B C 1
ATOM 1705 O O . HIS B 1 46 ? -22.312 3.123 12.914 1 93.88 46 HIS B O 1
ATOM 1711 N N . THR B 1 47 ? -23.875 4.762 13.516 1 95.81 47 THR B N 1
ATOM 1712 C CA . THR B 1 47 ? -24.094 5.199 12.141 1 95.81 47 THR B CA 1
ATOM 1713 C C . THR B 1 47 ? -23.516 6.602 11.93 1 95.81 47 THR B C 1
ATOM 1715 O O . THR B 1 47 ? -23.828 7.523 12.688 1 95.81 47 THR B O 1
ATOM 1718 N N . LEU B 1 48 ? -22.641 6.641 10.984 1 94.44 48 LEU B N 1
ATOM 1719 C CA . LEU B 1 48 ? -22.109 7.941 10.609 1 94.44 48 LEU B CA 1
ATOM 1720 C C . LEU B 1 48 ? -22.969 8.609 9.547 1 94.44 48 LEU B C 1
ATOM 1722 O O . LEU B 1 48 ? -23.641 7.93 8.766 1 94.44 48 LEU B O 1
ATOM 1726 N N . ASP B 1 49 ? -22.969 9.969 9.602 1 94.19 49 ASP B N 1
ATOM 1727 C CA . ASP B 1 49 ? -23.719 10.781 8.648 1 94.19 49 ASP B CA 1
ATOM 1728 C C . ASP B 1 49 ? -22.812 11.781 7.945 1 94.19 49 ASP B C 1
ATOM 1730 O O . ASP B 1 49 ? -22.25 12.68 8.578 1 94.19 49 ASP B O 1
ATOM 1734 N N . ALA B 1 50 ? -22.609 11.633 6.66 1 91.5 50 ALA B N 1
ATOM 1735 C CA . ALA B 1 50 ? -21.703 12.477 5.887 1 91.5 50 ALA B CA 1
ATOM 1736 C C . ALA B 1 50 ? -22.125 13.938 5.949 1 91.5 50 ALA B C 1
ATOM 1738 O O . ALA B 1 50 ? -21.312 14.836 5.707 1 91.5 50 ALA B O 1
ATOM 1739 N N . HIS B 1 51 ? -23.297 14.156 6.23 1 91.56 51 HIS B N 1
ATOM 1740 C CA . HIS B 1 51 ? -23.812 15.523 6.176 1 91.56 51 HIS B CA 1
ATOM 1741 C C . HIS B 1 51 ? -23.828 16.156 7.559 1 91.56 51 HIS B C 1
ATOM 1743 O O . HIS B 1 51 ? -24.312 17.281 7.727 1 91.56 51 HIS B O 1
ATOM 1749 N N . ARG B 1 52 ? -23.297 15.5 8.586 1 89.88 52 ARG B N 1
ATOM 1750 C CA . ARG B 1 52 ? -23.25 16.031 9.953 1 89.88 52 ARG B CA 1
ATOM 1751 C C . ARG B 1 52 ? -21.891 15.789 10.586 1 89.88 52 ARG B C 1
ATOM 1753 O O . ARG B 1 52 ? -21.156 14.891 10.188 1 89.88 52 ARG B O 1
ATOM 1760 N N . PRO B 1 53 ? -21.625 16.703 11.555 1 90.06 53 PRO B N 1
ATOM 1761 C CA . PRO B 1 53 ? -20.438 16.359 12.344 1 90.06 53 PRO B CA 1
ATOM 1762 C C . PRO B 1 53 ? -20.609 15.062 13.125 1 90.06 53 PRO B C 1
ATOM 1764 O O . PRO B 1 53 ? -21.688 14.789 13.641 1 90.06 53 PRO B O 1
ATOM 1767 N N . ASN B 1 54 ? -19.594 14.227 13.109 1 94.31 54 ASN B N 1
ATOM 1768 C CA . ASN B 1 54 ? -19.609 12.977 13.852 1 94.31 54 ASN B CA 1
ATOM 1769 C C . ASN B 1 54 ? -18.688 13.023 15.062 1 94.31 54 ASN B C 1
ATOM 1771 O O . ASN B 1 54 ? -17.516 13.383 14.93 1 94.31 54 ASN B O 1
ATOM 1775 N N . ALA B 1 55 ? -19.172 12.68 16.219 1 95.31 55 ALA B N 1
ATOM 1776 C CA . ALA B 1 55 ? -18.391 12.727 17.453 1 95.31 55 ALA B CA 1
ATOM 1777 C C . ALA B 1 55 ? -17.266 11.695 17.438 1 95.31 55 ALA B C 1
ATOM 1779 O O . ALA B 1 55 ? -17.453 10.578 16.938 1 95.31 55 ALA B O 1
ATOM 1780 N N . THR B 1 56 ? -16.125 12.109 18.047 1 96.94 56 THR B N 1
ATOM 1781 C CA . THR B 1 56 ? -14.977 11.211 18.125 1 96.94 56 THR B CA 1
ATOM 1782 C C . THR B 1 56 ? -14.469 11.102 19.562 1 96.94 56 THR B C 1
ATOM 1784 O O . THR B 1 56 ? -14.797 11.938 20.406 1 96.94 56 THR B O 1
ATOM 1787 N N . GLU B 1 57 ? -13.766 10.062 19.844 1 97.06 57 GLU B N 1
ATOM 1788 C CA . GLU B 1 57 ? -12.984 9.906 21.062 1 97.06 57 GLU B CA 1
ATOM 1789 C C . GLU B 1 57 ? -11.508 9.664 20.75 1 97.06 57 GLU B C 1
ATOM 1791 O O . GLU B 1 57 ? -11.18 9.078 19.703 1 97.06 57 GLU B O 1
ATOM 1796 N N . SER B 1 58 ? -10.688 10.125 21.688 1 97.44 58 SER B N 1
ATOM 1797 C CA . SER B 1 58 ? -9.242 10.023 21.5 1 97.44 58 SER B CA 1
ATOM 1798 C C . SER B 1 58 ? -8.664 8.852 22.281 1 97.44 58 SER B C 1
ATOM 1800 O O . SER B 1 58 ? -9.078 8.586 23.406 1 97.44 58 SER B O 1
ATOM 1802 N N . ILE B 1 59 ? -7.746 8.1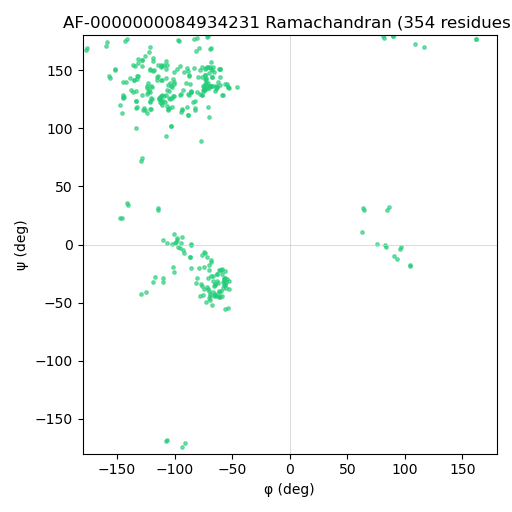33 21.656 1 97.44 59 ILE B N 1
ATOM 1803 C CA . ILE B 1 59 ? -7.012 7.023 22.266 1 97.44 59 ILE B CA 1
ATOM 1804 C C . ILE B 1 59 ? -5.512 7.293 22.172 1 97.44 59 ILE B C 1
ATOM 1806 O O . ILE B 1 59 ? -4.996 7.625 21.109 1 97.44 59 ILE B O 1
ATOM 1810 N N . GLU B 1 60 ? -4.832 7.152 23.234 1 98 60 GLU B N 1
ATOM 1811 C CA . GLU B 1 60 ? -3.375 7.238 23.219 1 98 60 GLU B CA 1
ATOM 1812 C C . GLU B 1 60 ? -2.742 5.852 23.109 1 98 60 GLU B C 1
ATOM 1814 O O . GLU B 1 60 ? -3.09 4.941 23.859 1 98 60 GLU B O 1
ATOM 1819 N N . ILE B 1 61 ? -1.864 5.754 22.172 1 97.44 61 ILE B N 1
ATOM 1820 C CA . ILE B 1 61 ? -1.124 4.504 22.062 1 97.44 61 ILE B CA 1
ATOM 1821 C C . ILE B 1 61 ? 0.036 4.496 23.047 1 97.44 61 ILE B C 1
ATOM 1823 O O . ILE B 1 61 ? 0.994 5.258 22.906 1 97.44 61 ILE B O 1
ATOM 1827 N N . GLY B 1 62 ? 0.046 3.662 23.969 1 95.06 62 GLY B N 1
ATOM 1828 C CA . GLY B 1 62 ? 1.114 3.549 24.953 1 95.06 62 GLY B CA 1
ATOM 1829 C C . GLY B 1 62 ? 2.314 2.775 24.438 1 95.06 62 GLY B C 1
ATOM 1830 O O . GLY B 1 62 ? 2.305 2.277 23.312 1 95.06 62 GLY B O 1
ATOM 1831 N N . PRO B 1 63 ? 3.355 2.672 25.266 1 93.31 63 PRO B N 1
ATOM 1832 C CA . PRO B 1 63 ? 4.578 1.974 24.875 1 93.31 63 PRO B CA 1
ATOM 1833 C C . PRO B 1 63 ? 4.352 0.488 24.594 1 93.31 63 PRO B C 1
ATOM 1835 O O . PRO B 1 63 ? 5.102 -0.129 23.844 1 93.31 63 PRO B O 1
ATOM 1838 N N . ASP B 1 64 ? 3.293 -0.049 25.234 1 95.5 64 ASP B N 1
ATOM 1839 C CA . ASP B 1 64 ? 2.984 -1.463 25.047 1 95.5 64 ASP B CA 1
ATOM 1840 C C . ASP B 1 64 ? 2.113 -1.673 23.812 1 95.5 64 ASP B C 1
ATOM 1842 O O . ASP B 1 64 ? 1.691 -2.795 23.531 1 95.5 64 ASP B O 1
ATOM 1846 N N . GLY B 1 65 ? 1.789 -0.636 23.156 1 97.06 65 GLY B N 1
ATOM 1847 C CA . GLY B 1 65 ? 1.01 -0.715 21.938 1 97.06 65 GLY B CA 1
ATOM 1848 C C . GLY B 1 65 ? -0.487 -0.66 22.172 1 97.06 65 GLY B C 1
ATOM 1849 O O . GLY B 1 65 ? -0.932 -0.426 23.297 1 97.06 65 GLY B O 1
ATOM 1850 N N . PHE B 1 66 ? -1.188 -0.706 21.156 1 98.12 66 PHE B N 1
ATOM 1851 C CA . PHE B 1 66 ? -2.645 -0.722 21.172 1 98.12 66 PHE B CA 1
ATOM 1852 C C . PHE B 1 66 ? -3.182 -1.734 20.156 1 98.12 66 PHE B C 1
ATOM 1854 O O . PHE B 1 66 ? -2.691 -1.815 19.031 1 98.12 66 PHE B O 1
ATOM 1861 N N . GLU B 1 67 ? -4.098 -2.52 20.594 1 98.44 67 GLU B N 1
ATOM 1862 C CA . GLU B 1 67 ? -4.676 -3.531 19.719 1 98.44 67 GLU B CA 1
ATOM 1863 C C . GLU B 1 67 ? -5.859 -2.967 18.938 1 98.44 67 GLU B C 1
ATOM 1865 O O . GLU B 1 67 ? -6.91 -2.684 19.516 1 98.44 67 GLU B O 1
ATOM 1870 N N . LEU B 1 68 ? -5.684 -2.816 17.625 1 98.06 68 LEU B N 1
ATOM 1871 C CA . LEU B 1 68 ? -6.781 -2.447 16.734 1 98.06 68 LEU B CA 1
ATOM 1872 C C . LEU B 1 68 ? -7.742 -3.615 16.547 1 98.06 68 LEU B C 1
ATOM 1874 O O . LEU B 1 68 ? -7.312 -4.766 16.422 1 98.06 68 LEU B O 1
ATOM 1878 N N . GLN B 1 69 ? -9.008 -3.283 16.453 1 97.62 69 GLN B N 1
ATOM 1879 C CA . GLN B 1 69 ? -10.023 -4.312 16.297 1 97.62 69 GLN B CA 1
ATOM 1880 C C . GLN B 1 69 ? -10.672 -4.25 14.922 1 97.62 69 GLN B C 1
ATOM 1882 O O . GLN B 1 69 ? -10.906 -3.164 14.391 1 97.62 69 GLN B O 1
ATOM 1887 N N . PRO B 1 70 ? -10.961 -5.5 14.32 1 95.94 70 PRO B N 1
ATOM 1888 C CA . PRO B 1 70 ? -11.703 -5.504 13.055 1 95.94 70 PRO B CA 1
ATOM 1889 C C . PRO B 1 70 ? -13.078 -4.863 13.172 1 95.94 70 PRO B C 1
ATOM 1891 O O . PRO B 1 70 ? -13.68 -4.875 14.25 1 95.94 70 PRO B O 1
ATOM 1894 N N . GLY B 1 71 ? -13.57 -4.27 12.016 1 93.06 71 GLY B N 1
ATOM 1895 C CA . GLY B 1 71 ? -14.891 -3.652 12.016 1 93.06 71 GLY B CA 1
ATOM 1896 C C . GLY B 1 71 ? -14.883 -2.234 12.547 1 93.06 71 GLY B C 1
ATOM 1897 O O . GLY B 1 71 ? -15.93 -1.586 12.617 1 93.06 71 GLY B O 1
ATOM 1898 N N . GLN B 1 72 ? -13.734 -1.772 12.969 1 93.88 72 GLN B N 1
ATOM 1899 C CA . GLN B 1 72 ? -13.578 -0.408 13.469 1 93.88 72 GLN B CA 1
ATOM 1900 C C . GLN B 1 72 ? -12.727 0.43 12.516 1 93.88 72 GLN B C 1
ATOM 1902 O O . GLN B 1 72 ? -11.945 -0.113 11.734 1 93.88 72 GLN B O 1
ATOM 1907 N N . LEU B 1 73 ? -12.984 1.697 12.609 1 96.19 73 LEU B N 1
ATOM 1908 C CA . LEU B 1 73 ? -12.141 2.676 11.93 1 96.19 73 LEU B CA 1
ATOM 1909 C C . LEU B 1 73 ? -11.367 3.52 12.938 1 96.19 73 LEU B C 1
ATOM 1911 O O . LEU B 1 73 ? -11.961 4.133 13.82 1 96.19 73 LEU B O 1
ATOM 1915 N N . TYR B 1 74 ? -10.086 3.496 12.797 1 96.88 74 TYR B N 1
ATOM 1916 C CA . TYR B 1 74 ? -9.219 4.367 13.586 1 96.88 74 TYR B CA 1
ATOM 1917 C C . TYR B 1 74 ? -8.57 5.43 12.703 1 96.88 74 TYR B C 1
ATOM 1919 O O . TYR B 1 74 ? -7.992 5.113 11.664 1 96.88 74 TYR B O 1
ATOM 1927 N N . LEU B 1 75 ? -8.719 6.637 13.156 1 96.88 75 LEU B N 1
ATOM 1928 C CA . LEU B 1 75 ? -7.969 7.707 12.5 1 96.88 75 LEU B CA 1
ATOM 1929 C C . LEU B 1 75 ? -6.656 7.977 13.219 1 96.88 75 LEU B C 1
ATOM 1931 O O . LEU B 1 75 ? -6.652 8.312 14.406 1 96.88 75 LEU B O 1
ATOM 1935 N N . GLY B 1 76 ? -5.574 7.699 12.562 1 97.19 76 GLY B N 1
ATOM 1936 C CA . GLY B 1 76 ? -4.254 8.047 13.062 1 97.19 76 GLY B CA 1
ATOM 1937 C C . GLY B 1 76 ? -3.623 9.211 12.328 1 97.19 76 GLY B C 1
ATOM 1938 O O . GLY B 1 76 ? -4.309 9.945 11.617 1 97.19 76 GLY B O 1
ATOM 1939 N N . HIS B 1 77 ? -2.352 9.414 12.578 1 96.38 77 HIS B N 1
ATOM 1940 C CA . HIS B 1 77 ? -1.603 10.461 11.906 1 96.38 77 HIS B CA 1
ATOM 1941 C C . HIS B 1 77 ? -0.124 10.109 11.797 1 96.38 77 HIS B C 1
ATOM 1943 O O . HIS B 1 77 ? 0.391 9.328 12.609 1 96.38 77 HIS B O 1
ATOM 1949 N N . THR B 1 78 ? 0.459 10.617 10.773 1 97.5 78 THR B N 1
ATOM 1950 C CA . THR B 1 78 ? 1.906 10.461 10.68 1 97.5 78 THR B CA 1
ATOM 1951 C C . THR B 1 78 ? 2.613 11.328 11.711 1 97.5 78 THR B C 1
ATOM 1953 O O . THR B 1 78 ? 2.09 12.367 12.125 1 97.5 78 THR B O 1
ATOM 1956 N N . ILE B 1 79 ? 3.762 10.891 12.102 1 97.69 79 ILE B N 1
ATOM 1957 C CA . ILE B 1 79 ? 4.641 11.758 12.883 1 97.69 79 ILE B CA 1
ATOM 1958 C C . ILE B 1 79 ? 5.16 12.891 12 1 97.69 79 ILE B C 1
ATOM 1960 O O . ILE B 1 79 ? 5.176 14.055 12.422 1 97.69 79 ILE B O 1
ATOM 1964 N N . GLU B 1 80 ? 5.543 12.578 10.789 1 98.06 80 GLU B N 1
ATOM 1965 C CA . GLU B 1 80 ? 6.145 13.539 9.867 1 98.06 80 GLU B CA 1
ATOM 1966 C C . GLU B 1 80 ? 5.094 14.477 9.281 1 98.06 80 GLU B C 1
ATOM 1968 O O . GLU B 1 80 ? 3.992 14.039 8.938 1 98.06 80 GLU B O 1
ATOM 1973 N N . GLU B 1 81 ? 5.391 15.648 9.219 1 97.25 81 GLU B N 1
ATOM 1974 C CA . GLU B 1 81 ? 4.73 16.562 8.289 1 97.25 81 GLU B CA 1
ATOM 1975 C C . GLU B 1 81 ? 5.312 16.422 6.883 1 97.25 81 GLU B C 1
ATOM 1977 O O . GLU B 1 81 ? 6.531 16.422 6.707 1 97.25 81 GLU B O 1
ATOM 1982 N N . VAL B 1 82 ? 4.422 16.297 5.938 1 97.12 82 VAL B N 1
ATOM 1983 C CA . VAL B 1 82 ? 4.883 16.094 4.566 1 97.12 82 VAL B CA 1
ATOM 1984 C C . VAL B 1 82 ? 4.09 17 3.621 1 97.12 82 VAL B C 1
ATOM 1986 O O . VAL B 1 82 ? 2.881 17.172 3.795 1 97.12 82 VAL B O 1
ATOM 1989 N N . GLY B 1 83 ? 4.754 17.547 2.629 1 96.12 83 GLY B N 1
ATOM 1990 C CA . GLY B 1 83 ? 4.102 18.328 1.593 1 96.12 83 GLY B CA 1
ATOM 1991 C C . GLY B 1 83 ? 5.051 18.781 0.504 1 96.12 83 GLY B C 1
ATOM 1992 O O . GLY B 1 83 ? 6.27 18.641 0.637 1 96.12 83 GLY B O 1
ATOM 1993 N N . SER B 1 84 ? 4.434 19.297 -0.563 1 97.31 84 SER B N 1
ATOM 1994 C CA . SER B 1 84 ? 5.195 19.875 -1.669 1 97.31 84 SER B CA 1
ATOM 1995 C C . SER B 1 84 ? 4.355 20.859 -2.463 1 97.31 84 SER B C 1
ATOM 1997 O O . SER B 1 84 ? 3.154 20.656 -2.654 1 97.31 84 SER B O 1
ATOM 1999 N N . ASP B 1 85 ? 4.98 21.859 -2.93 1 95.62 85 ASP B N 1
ATOM 2000 C CA . ASP B 1 85 ? 4.32 22.812 -3.822 1 95.62 85 ASP B CA 1
ATOM 2001 C C . ASP B 1 85 ? 4.574 22.453 -5.285 1 95.62 85 ASP B C 1
ATOM 2003 O O . ASP B 1 85 ? 4.137 23.172 -6.188 1 95.62 85 ASP B O 1
ATOM 2007 N N . THR B 1 86 ? 5.281 21.375 -5.512 1 94.69 86 THR B N 1
ATOM 2008 C CA . THR B 1 86 ? 5.742 21.031 -6.855 1 94.69 86 THR B CA 1
ATOM 2009 C C . THR B 1 86 ? 5.297 19.625 -7.242 1 94.69 86 THR B C 1
ATOM 2011 O O . THR B 1 86 ? 4.871 19.391 -8.375 1 94.69 86 THR B O 1
ATOM 2014 N N . PHE B 1 87 ? 5.367 18.703 -6.344 1 96.62 87 PHE B N 1
ATOM 2015 C CA . PHE B 1 87 ? 5.102 17.312 -6.629 1 96.62 87 PHE B CA 1
ATOM 2016 C C . PHE B 1 87 ? 3.793 16.859 -5.992 1 96.62 87 PHE B C 1
ATOM 2018 O O . PHE B 1 87 ? 3.338 17.453 -5.016 1 96.62 87 PHE B O 1
ATOM 2025 N N . VAL B 1 88 ? 3.207 15.867 -6.547 1 95.38 88 VAL B N 1
ATOM 2026 C CA . VAL B 1 88 ? 2.008 15.25 -6 1 95.38 88 VAL B CA 1
ATOM 2027 C C . VAL B 1 88 ? 2.396 14.07 -5.113 1 95.38 88 VAL B C 1
ATOM 2029 O O . VAL B 1 88 ? 2.971 13.086 -5.59 1 95.38 88 VAL B O 1
ATOM 2032 N N . PRO B 1 89 ? 2.088 14.172 -3.832 1 96.19 89 PRO B N 1
ATOM 2033 C CA . PRO B 1 89 ? 2.361 13.031 -2.955 1 96.19 89 PRO B CA 1
ATOM 2034 C C . PRO B 1 89 ? 1.218 12.016 -2.93 1 96.19 89 PRO B C 1
ATOM 2036 O O . PRO B 1 89 ? 0.046 12.406 -2.936 1 96.19 89 PRO B O 1
ATOM 2039 N N . LEU B 1 90 ? 1.538 10.734 -2.965 1 95.38 90 LEU B N 1
ATOM 2040 C CA . LEU B 1 90 ? 0.6 9.641 -2.715 1 95.38 90 LEU B CA 1
ATOM 2041 C C . LEU B 1 90 ? 1.064 8.781 -1.545 1 95.38 90 LEU B C 1
ATOM 2043 O O . LEU B 1 90 ? 2.234 8.398 -1.479 1 95.38 90 LEU B O 1
ATOM 2047 N N . LEU B 1 91 ? 0.163 8.539 -0.66 1 96 91 LEU B N 1
ATOM 2048 C CA . LEU B 1 91 ? 0.462 7.727 0.514 1 96 91 LEU B CA 1
ATOM 2049 C C . LEU B 1 91 ? -0.149 6.336 0.383 1 96 91 LEU B C 1
ATOM 2051 O O . LEU B 1 91 ? -1.337 6.199 0.08 1 96 91 LEU B O 1
ATOM 2055 N N . PHE B 1 92 ? 0.694 5.312 0.662 1 94.75 92 PHE B N 1
ATOM 2056 C CA . PHE B 1 92 ? 0.279 3.918 0.746 1 94.75 92 PHE B CA 1
ATOM 2057 C C . PHE B 1 92 ? 0.827 3.266 2.01 1 94.75 92 PHE B C 1
ATOM 2059 O O . PHE B 1 92 ? 1.73 3.807 2.652 1 94.75 92 PHE B O 1
ATOM 2066 N N . GLY B 1 93 ? 0.197 2.209 2.365 1 94.38 93 GLY B N 1
ATOM 2067 C CA . GLY B 1 93 ? 0.797 1.398 3.412 1 94.38 93 GLY B CA 1
ATOM 2068 C C . GLY B 1 93 ? 2.082 0.717 2.977 1 94.38 93 GLY B C 1
ATOM 2069 O O . GLY B 1 93 ? 2.293 0.484 1.784 1 94.38 93 GLY B O 1
ATOM 2070 N N . ARG B 1 94 ? 2.932 0.363 3.926 1 93.94 94 ARG B N 1
ATOM 2071 C CA . ARG B 1 94 ? 4.098 -0.467 3.637 1 93.94 94 ARG B CA 1
ATOM 2072 C C . ARG B 1 94 ? 3.686 -1.91 3.365 1 93.94 94 ARG B C 1
ATOM 2074 O O . ARG B 1 94 ? 2.684 -2.389 3.9 1 93.94 94 ARG B O 1
ATOM 2081 N N . SER B 1 95 ? 4.484 -2.582 2.568 1 93.69 95 SER B N 1
ATOM 2082 C CA . SER B 1 95 ? 4.219 -3.982 2.254 1 93.69 95 SER B CA 1
ATOM 2083 C C . SER B 1 95 ? 4.199 -4.84 3.516 1 93.69 95 SER B C 1
ATOM 2085 O O . SER B 1 95 ? 3.363 -5.73 3.652 1 93.69 95 SER B O 1
ATOM 2087 N N . SER B 1 96 ? 5.125 -4.555 4.434 1 93.88 96 SER B N 1
ATOM 2088 C CA . SER B 1 96 ? 5.184 -5.312 5.68 1 93.88 96 SER B CA 1
ATOM 2089 C C . SER B 1 96 ? 3.914 -5.125 6.504 1 93.88 96 SER B C 1
ATOM 2091 O O . SER B 1 96 ? 3.5 -6.031 7.227 1 93.88 96 SER B O 1
ATOM 2093 N N . ILE B 1 97 ? 3.312 -3.973 6.391 1 94.69 97 ILE B N 1
ATOM 2094 C CA . ILE B 1 97 ? 2.082 -3.648 7.105 1 94.69 97 ILE B CA 1
ATOM 2095 C C . ILE B 1 97 ? 0.89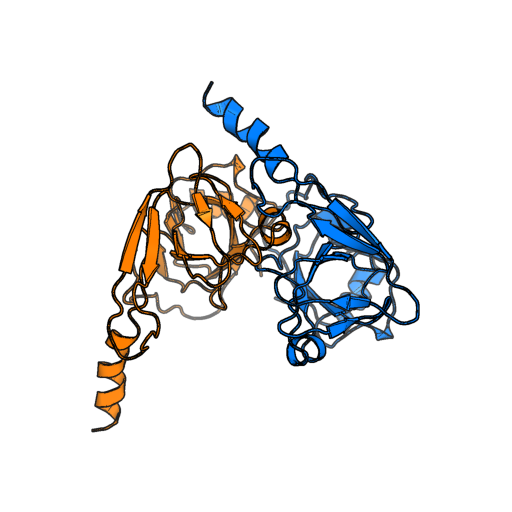4 -4.312 6.418 1 94.69 97 ILE B C 1
ATOM 2097 O O . ILE B 1 97 ? 0.017 -4.871 7.082 1 94.69 97 ILE B O 1
ATOM 2101 N N . GLY B 1 98 ? 0.87 -4.223 5.117 1 94.69 98 GLY B N 1
ATOM 2102 C CA . GLY B 1 98 ? -0.164 -4.918 4.367 1 94.69 98 GLY B CA 1
ATOM 2103 C C . GLY B 1 98 ? -0.213 -6.406 4.66 1 94.69 98 GLY B C 1
ATOM 2104 O O . GLY B 1 98 ? -1.295 -6.992 4.746 1 94.69 98 GLY B O 1
ATOM 2105 N N . ARG B 1 99 ? 0.911 -7 4.836 1 94.44 99 ARG B N 1
ATOM 2106 C CA . ARG B 1 99 ? 1.006 -8.438 5.098 1 94.44 99 ARG B CA 1
ATOM 2107 C C . ARG B 1 99 ? 0.446 -8.781 6.477 1 94.44 99 ARG B C 1
ATOM 2109 O O . ARG B 1 99 ? 0.188 -9.945 6.773 1 94.44 99 ARG B O 1
ATOM 2116 N N . LEU B 1 100 ? 0.263 -7.777 7.297 1 95.38 100 LEU B N 1
ATOM 2117 C CA . LEU B 1 100 ? -0.375 -7.973 8.594 1 95.38 100 LEU B CA 1
ATOM 2118 C C . LEU B 1 100 ? -1.879 -7.738 8.5 1 95.38 100 LEU B C 1
ATOM 2120 O O . LEU B 1 100 ? -2.596 -7.875 9.492 1 95.38 100 LEU B O 1
ATOM 2124 N N . GLY B 1 101 ? -2.348 -7.309 7.348 1 96 101 GLY B N 1
ATOM 2125 C CA . GLY B 1 101 ? -3.771 -7.117 7.125 1 96 101 GLY B CA 1
ATOM 2126 C C . GLY B 1 101 ? -4.273 -5.766 7.598 1 96 101 GLY B C 1
ATOM 2127 O O . GLY B 1 101 ? -5.422 -5.637 8.023 1 96 101 GLY B O 1
ATOM 2128 N N . LEU B 1 102 ? -3.475 -4.781 7.582 1 96.38 102 LEU B N 1
ATOM 2129 C CA . LEU B 1 102 ? -3.896 -3.459 8.031 1 96.38 102 LEU B CA 1
ATOM 2130 C C . LEU B 1 102 ? -4.074 -2.514 6.844 1 96.38 102 LEU B C 1
ATOM 2132 O O . LEU B 1 102 ? -3.113 -2.229 6.125 1 96.38 102 LEU B O 1
ATOM 2136 N N . PHE B 1 103 ? -5.258 -2.031 6.672 1 94 103 PHE B N 1
ATOM 2137 C CA . PHE B 1 103 ? -5.473 -0.898 5.777 1 94 103 PHE B CA 1
ATOM 2138 C C . PHE B 1 103 ? -4.957 0.392 6.406 1 94 103 PHE B C 1
ATOM 2140 O O . PHE B 1 103 ? -5.16 0.63 7.598 1 94 103 PHE B O 1
ATOM 2147 N N . VAL B 1 104 ? -4.297 1.218 5.605 1 93.69 104 VAL B N 1
ATOM 2148 C CA . VAL B 1 104 ? -3.744 2.461 6.137 1 93.69 104 VAL B CA 1
ATOM 2149 C C . VAL B 1 104 ? -4.41 3.654 5.453 1 93.69 104 VAL B C 1
ATOM 2151 O O . VAL B 1 104 ? -4.461 4.75 6.016 1 93.69 104 VAL B O 1
ATOM 2154 N N . GLU B 1 105 ? -4.828 3.406 4.242 1 83.5 105 GLU B N 1
ATOM 2155 C CA . GLU B 1 105 ? -5.492 4.449 3.465 1 83.5 105 GLU B CA 1
ATOM 2156 C C . GLU B 1 105 ? -6.758 3.914 2.795 1 83.5 105 GLU B C 1
ATOM 2158 O O . GLU B 1 105 ? -6.695 2.986 1.987 1 83.5 105 GLU B O 1
ATOM 2163 N N . ILE B 1 106 ? -7.949 4.164 3.328 1 78.31 106 ILE B N 1
ATOM 2164 C CA . ILE B 1 106 ? -9.219 3.76 2.742 1 78.31 106 ILE B CA 1
ATOM 2165 C C . ILE B 1 106 ? -9.578 4.688 1.584 1 78.31 106 ILE B C 1
ATOM 2167 O O . ILE B 1 106 ? -10.25 5.703 1.777 1 78.31 106 ILE B O 1
ATOM 2171 N N . THR B 1 107 ? -9.133 4.344 0.359 1 74.75 107 THR B N 1
ATOM 2172 C CA . THR B 1 107 ? -9.539 4.906 -0.922 1 74.75 107 THR B CA 1
ATOM 2173 C C . THR B 1 107 ? -8.906 6.281 -1.135 1 74.75 107 THR B C 1
ATOM 2175 O O . THR B 1 107 ? -9.25 6.988 -2.084 1 74.75 107 THR B O 1
ATOM 2178 N N . ALA B 1 108 ? -8.125 6.77 -0.214 1 78.94 108 ALA B N 1
ATOM 2179 C CA . ALA B 1 108 ? -7.68 8.156 -0.305 1 78.94 108 ALA B CA 1
ATOM 2180 C C . ALA B 1 108 ? -6.16 8.25 -0.172 1 78.94 108 ALA B C 1
ATOM 2182 O O . ALA B 1 108 ? -5.652 8.852 0.779 1 78.94 108 ALA B O 1
ATOM 2183 N N . PRO B 1 109 ? -5.5 7.852 -1.26 1 86.44 109 PRO B N 1
ATOM 2184 C CA . PRO B 1 109 ? -4.039 7.922 -1.181 1 86.44 109 PRO B CA 1
ATOM 2185 C C . PRO B 1 109 ? -3.49 9.289 -1.583 1 86.44 109 PRO B C 1
ATOM 2187 O O . PRO B 1 109 ? -2.328 9.602 -1.309 1 86.44 109 PRO B O 1
ATOM 2190 N N . ILE B 1 110 ? -4.285 10.156 -2.141 1 86.81 110 ILE B N 1
ATOM 2191 C CA . ILE B 1 110 ? -3.754 11.312 -2.861 1 86.81 110 ILE B CA 1
ATOM 2192 C C . ILE B 1 110 ? -3.656 12.508 -1.92 1 86.81 110 ILE B C 1
ATOM 2194 O O . ILE B 1 110 ? -4.59 12.789 -1.163 1 86.81 110 ILE B O 1
ATOM 2198 N N . GLY B 1 111 ? -2.547 13.195 -1.913 1 92.31 111 GLY B N 1
ATOM 2199 C CA . GLY B 1 111 ? -2.396 14.539 -1.378 1 92.31 111 GLY B CA 1
ATOM 2200 C C . GLY B 1 111 ? -2.375 15.617 -2.453 1 92.31 111 GLY B C 1
ATOM 2201 O O . GLY B 1 111 ? -1.788 15.422 -3.52 1 92.31 111 GLY B O 1
ATOM 2202 N N . ASP B 1 112 ? -2.961 16.734 -2.178 1 92.5 112 ASP B N 1
ATOM 2203 C CA . ASP B 1 112 ? -2.969 17.844 -3.127 1 92.5 112 ASP B CA 1
ATOM 2204 C C . ASP B 1 112 ? -1.65 18.609 -3.082 1 92.5 112 ASP B C 1
ATOM 2206 O O . ASP B 1 112 ? -1.088 18.828 -2.006 1 92.5 112 ASP B O 1
ATOM 2210 N N . ILE B 1 113 ? -1.278 19.047 -4.285 1 93.12 113 ILE B N 1
ATOM 2211 C CA . ILE B 1 113 ? -0.145 19.969 -4.332 1 93.12 113 ILE B CA 1
ATOM 2212 C C . ILE B 1 113 ? -0.446 21.203 -3.488 1 93.12 113 ILE B C 1
ATOM 2214 O O . ILE B 1 113 ? -1.525 21.781 -3.596 1 93.12 113 ILE B O 1
ATOM 2218 N N . GLY B 1 114 ? 0.474 21.516 -2.619 1 92.94 114 GLY B N 1
ATOM 2219 C CA . GLY B 1 114 ? 0.272 22.672 -1.762 1 92.94 114 GLY B CA 1
ATOM 2220 C C . GLY B 1 114 ? -0.113 22.297 -0.341 1 92.94 114 GLY B C 1
ATOM 2221 O O . GLY B 1 114 ? -0.022 23.125 0.567 1 92.94 114 GLY B O 1
ATOM 2222 N N . PHE B 1 115 ? -0.556 21.094 -0.179 1 93.94 115 PHE B N 1
ATOM 2223 C CA . PHE B 1 115 ? -0.831 20.656 1.184 1 93.94 115 PHE B CA 1
ATOM 2224 C C . PHE B 1 115 ? 0.466 20.422 1.951 1 93.94 115 PHE B C 1
ATOM 2226 O O . PHE B 1 115 ? 1.405 19.828 1.428 1 93.94 115 PHE B O 1
ATOM 2233 N N . HIS B 1 116 ? 0.558 20.922 3.172 1 94.19 116 HIS B N 1
ATOM 2234 C CA . HIS B 1 116 ? 1.627 20.688 4.137 1 94.19 116 HIS B CA 1
ATOM 2235 C C . HIS B 1 116 ? 1.063 20.359 5.516 1 94.19 116 HIS B C 1
ATOM 2237 O O . HIS B 1 116 ? 0.308 21.156 6.086 1 94.19 116 HIS B O 1
ATOM 2243 N N . GLY B 1 117 ? 1.428 19.203 6.113 1 95.44 117 GLY B N 1
ATOM 2244 C CA . GLY B 1 117 ? 0.944 18.812 7.426 1 95.44 117 GLY B CA 1
ATOM 2245 C C . GLY B 1 117 ? 1.114 17.328 7.707 1 95.44 117 GLY B C 1
ATOM 2246 O O . GLY B 1 117 ? 1.704 16.609 6.902 1 95.44 117 GLY B O 1
ATOM 2247 N N . GLN B 1 118 ? 0.737 16.969 8.938 1 96.38 118 GLN B N 1
ATOM 2248 C CA . GLN B 1 118 ? 0.647 15.539 9.227 1 96.38 118 GLN B CA 1
ATOM 2249 C C . GLN B 1 118 ? -0.505 14.898 8.461 1 96.38 118 GLN B C 1
ATOM 2251 O O . GLN B 1 118 ? -1.574 15.492 8.32 1 96.38 118 GLN B O 1
ATOM 2256 N N . TRP B 1 119 ? -0.282 13.805 7.926 1 95.81 119 TRP B N 1
ATOM 2257 C CA . TRP B 1 119 ? -1.307 13.094 7.164 1 95.81 119 TRP B CA 1
ATOM 2258 C C . TRP B 1 119 ? -2.176 12.242 8.078 1 95.81 119 TRP B C 1
ATOM 2260 O O . TRP B 1 119 ? -1.663 11.523 8.938 1 95.81 119 TRP B O 1
ATOM 2270 N N . THR B 1 120 ? -3.473 12.352 7.934 1 96 120 THR B N 1
ATOM 2271 C CA . THR B 1 120 ? -4.379 11.453 8.641 1 96 120 THR B CA 1
ATOM 2272 C C . THR B 1 120 ? -4.371 10.062 8.016 1 96 120 THR B C 1
ATOM 2274 O O . THR B 1 120 ? -4.402 9.93 6.789 1 96 120 THR B O 1
ATOM 2277 N N . LEU B 1 121 ? -4.246 9.117 8.852 1 96.38 121 LEU B N 1
ATOM 2278 C CA . LEU B 1 121 ? -4.293 7.719 8.438 1 96.38 121 LEU B CA 1
ATOM 2279 C C . LEU B 1 121 ? -5.645 7.098 8.766 1 96.38 121 LEU B C 1
ATOM 2281 O O . LEU B 1 121 ? -6.207 7.355 9.836 1 96.38 121 LEU B O 1
ATOM 2285 N N . MET B 1 122 ? -6.188 6.352 7.828 1 96.06 122 MET B N 1
ATOM 2286 C CA . MET B 1 122 ? -7.406 5.578 8.047 1 96.06 122 MET B CA 1
ATOM 2287 C C . MET B 1 122 ? -7.09 4.102 8.242 1 96.06 122 MET B C 1
ATOM 2289 O O . MET B 1 122 ? -6.832 3.385 7.273 1 96.06 122 MET B O 1
ATOM 2293 N N . LEU B 1 123 ? -7.121 3.699 9.477 1 96.38 123 LEU B N 1
ATOM 2294 C CA . LEU B 1 123 ? -6.652 2.373 9.859 1 96.38 123 LEU B CA 1
ATOM 2295 C C . LEU B 1 123 ? -7.824 1.435 10.125 1 96.38 123 LEU B C 1
ATOM 2297 O O . LEU B 1 123 ? -8.711 1.748 10.922 1 96.38 123 LEU B O 1
ATOM 2301 N N . SER B 1 124 ? -7.828 0.346 9.461 1 95.94 124 SER B N 1
ATOM 2302 C CA . SER B 1 124 ? -8.805 -0.722 9.672 1 95.94 124 SER B CA 1
ATOM 2303 C C . SER B 1 124 ? -8.172 -2.094 9.461 1 95.94 124 SER B C 1
ATOM 2305 O O . SER B 1 124 ? -7.805 -2.453 8.336 1 95.94 124 SER B O 1
ATOM 2307 N N . PRO B 1 125 ? -8.047 -2.891 10.523 1 96.06 125 PRO B N 1
ATOM 2308 C CA . PRO B 1 125 ? -7.418 -4.207 10.398 1 96.06 125 PRO B CA 1
ATOM 2309 C C . PRO B 1 125 ? -8.406 -5.297 10 1 96.06 125 PRO B C 1
ATOM 2311 O O . PRO B 1 125 ? -9.586 -5.242 10.375 1 96.06 125 PRO B O 1
ATOM 2314 N N . ILE B 1 126 ? -7.914 -6.215 9.234 1 94.94 126 ILE B N 1
ATOM 2315 C CA . ILE B 1 126 ? -8.734 -7.367 8.875 1 94.94 126 ILE B CA 1
ATOM 2316 C C . ILE B 1 126 ? -8.938 -8.258 10.094 1 94.94 126 ILE B C 1
ATOM 2318 O O . ILE B 1 126 ? -10.016 -8.82 10.289 1 94.94 126 ILE B O 1
ATOM 2322 N N . ARG B 1 127 ? -7.832 -8.398 10.867 1 94.81 127 ARG B N 1
ATOM 2323 C CA . ARG B 1 127 ? -7.805 -9.125 12.125 1 94.81 127 ARG B CA 1
ATOM 2324 C C . ARG B 1 127 ? -7.254 -8.258 13.25 1 94.81 127 ARG B C 1
ATOM 2326 O O . ARG B 1 127 ? -6.617 -7.234 13 1 94.81 127 ARG B O 1
ATOM 2333 N N . PRO B 1 128 ? -7.543 -8.719 14.508 1 97.44 128 PRO B N 1
ATOM 2334 C CA . PRO B 1 128 ? -6.926 -7.926 15.578 1 97.44 128 PRO B CA 1
ATOM 2335 C C . PRO B 1 128 ? -5.418 -7.777 15.406 1 97.44 128 PRO B C 1
ATOM 2337 O O . PRO B 1 128 ? -4.723 -8.758 15.117 1 97.44 128 PRO B O 1
ATOM 2340 N N . LEU B 1 129 ? -4.945 -6.539 15.609 1 97.88 129 LEU B N 1
ATOM 2341 C CA . LEU B 1 129 ? -3.541 -6.238 15.352 1 97.88 129 LEU B CA 1
ATOM 2342 C C . LEU B 1 129 ? -3.014 -5.219 16.359 1 97.88 129 LEU B C 1
ATOM 2344 O O . LEU B 1 129 ? -3.574 -4.129 16.5 1 97.88 129 LEU B O 1
ATOM 2348 N N . ARG B 1 130 ? -1.968 -5.547 16.969 1 98.38 130 ARG B N 1
ATOM 2349 C CA . ARG B 1 130 ? -1.303 -4.609 17.875 1 98.38 130 ARG B CA 1
ATOM 2350 C C . ARG B 1 130 ? -0.317 -3.73 17.109 1 98.38 130 ARG B C 1
ATOM 2352 O O . ARG B 1 130 ? 0.535 -4.234 16.375 1 98.38 130 ARG B O 1
ATOM 2359 N N . VAL B 1 131 ? -0.484 -2.418 17.344 1 97.75 131 VAL B N 1
ATOM 2360 C CA . VAL B 1 131 ? 0.404 -1.449 16.703 1 97.75 131 VAL B CA 1
ATOM 2361 C C . VAL B 1 131 ? 1.123 -0.628 17.781 1 97.75 131 VAL B C 1
ATOM 2363 O O . VAL B 1 131 ? 0.737 -0.646 18.953 1 97.75 131 VAL B O 1
ATOM 2366 N N . TYR B 1 132 ? 2.139 0.162 17.359 1 97.25 132 TYR B N 1
ATOM 2367 C CA . TYR B 1 132 ? 2.992 0.917 18.266 1 97.25 132 TYR B CA 1
ATOM 2368 C C . TYR B 1 132 ? 3.283 2.307 17.719 1 97.25 132 TYR B C 1
ATOM 2370 O O . TYR B 1 132 ? 3.467 2.479 16.5 1 97.25 132 TYR B O 1
ATOM 2378 N N . PRO B 1 133 ? 3.352 3.273 18.609 1 96.31 133 PRO B N 1
ATOM 2379 C CA . PRO B 1 133 ? 3.797 4.582 18.109 1 96.31 133 PRO B CA 1
ATOM 2380 C C . PRO B 1 133 ? 5.215 4.547 17.547 1 96.31 133 PRO B C 1
ATOM 2382 O O . PRO B 1 133 ? 6.078 3.844 18.078 1 96.31 133 PRO B O 1
ATOM 2385 N N . GLY B 1 134 ? 5.387 5.266 16.438 1 96.44 134 GLY B N 1
ATOM 2386 C CA . GLY B 1 134 ? 6.727 5.367 15.875 1 96.44 134 GLY B CA 1
ATOM 2387 C C . GLY B 1 134 ? 7.035 4.289 14.859 1 96.44 134 GLY B C 1
ATOM 2388 O O . GLY B 1 134 ? 8.062 4.344 14.18 1 96.44 134 GLY B O 1
ATOM 2389 N N . MET B 1 135 ? 6.152 3.342 14.789 1 95.31 135 MET B N 1
ATOM 2390 C CA . MET B 1 135 ? 6.445 2.305 13.805 1 95.31 135 MET B CA 1
ATOM 2391 C C . MET B 1 135 ? 6.289 2.842 12.391 1 95.31 135 MET B C 1
ATOM 2393 O O . MET B 1 135 ? 5.422 3.674 12.125 1 95.31 135 MET B O 1
ATOM 2397 N N . ARG B 1 136 ? 7.078 2.367 11.43 1 96.25 136 ARG B N 1
ATOM 2398 C CA . ARG B 1 136 ? 6.93 2.729 10.023 1 96.25 136 ARG B CA 1
ATOM 2399 C C . ARG B 1 136 ? 5.66 2.121 9.43 1 96.25 136 ARG B C 1
ATOM 2401 O O . ARG B 1 136 ? 5.586 0.91 9.219 1 96.25 136 ARG B O 1
ATOM 2408 N N . ILE B 1 137 ? 4.715 2.934 9.156 1 95.94 137 ILE B N 1
ATOM 2409 C CA . ILE B 1 137 ? 3.367 2.457 8.875 1 95.94 137 ILE B CA 1
ATOM 2410 C C . ILE B 1 137 ? 3.041 2.654 7.398 1 95.94 137 ILE B C 1
ATOM 2412 O O . ILE B 1 137 ? 2.32 1.852 6.805 1 95.94 137 ILE B O 1
ATOM 2416 N N . GLY B 1 138 ? 3.553 3.631 6.836 1 96.38 138 GLY B N 1
ATOM 2417 C CA . GLY B 1 138 ? 3.246 3.979 5.461 1 96.38 138 GLY B CA 1
ATOM 2418 C C . GLY B 1 138 ? 4.453 4.477 4.688 1 96.38 138 GLY B C 1
ATOM 2419 O O . GLY B 1 138 ? 5.551 4.57 5.234 1 96.38 138 GLY B O 1
ATOM 2420 N N . GLN B 1 139 ? 4.184 4.738 3.41 1 96.88 139 GLN B N 1
ATOM 2421 C CA . GLN B 1 139 ? 5.203 5.285 2.523 1 96.88 139 GLN B CA 1
ATOM 2422 C C . GLN B 1 139 ? 4.59 6.25 1.51 1 96.88 139 GLN B C 1
ATOM 2424 O O . GLN B 1 139 ? 3.488 6.02 1.013 1 96.88 139 GLN B O 1
ATOM 2429 N N . ILE B 1 140 ? 5.312 7.324 1.286 1 97.12 140 ILE B N 1
ATOM 2430 C CA . ILE B 1 140 ? 4.816 8.375 0.4 1 97.12 140 ILE B CA 1
ATOM 2431 C C . ILE B 1 140 ? 5.688 8.438 -0.854 1 97.12 140 ILE B C 1
ATOM 2433 O O . ILE B 1 140 ? 6.91 8.547 -0.762 1 97.12 140 ILE B O 1
ATOM 2437 N N . MET B 1 141 ? 5.062 8.328 -1.99 1 97.25 141 MET B N 1
ATOM 2438 C CA . MET B 1 141 ? 5.684 8.578 -3.289 1 97.25 141 MET B CA 1
ATOM 2439 C C . MET B 1 141 ? 5.418 10 -3.76 1 97.25 141 MET B C 1
ATOM 2441 O O . MET B 1 141 ? 4.402 10.594 -3.402 1 97.25 141 MET B O 1
ATOM 2445 N N . PHE B 1 142 ? 6.309 10.516 -4.57 1 97.69 142 PHE B N 1
ATOM 2446 C CA . PHE B 1 142 ? 6.141 11.844 -5.145 1 97.69 142 PHE B CA 1
ATOM 2447 C C . PHE B 1 142 ? 6.145 11.781 -6.664 1 97.69 142 PHE B C 1
ATOM 2449 O O . PHE B 1 142 ? 7.09 11.273 -7.27 1 97.69 142 PHE B O 1
ATOM 2456 N N . PHE B 1 143 ? 5.117 12.273 -7.227 1 96.06 143 PHE B N 1
ATOM 2457 C CA . PHE B 1 143 ? 4.938 12.258 -8.672 1 96.06 143 PHE B CA 1
ATOM 2458 C C . PHE B 1 143 ? 5.211 13.641 -9.266 1 96.06 143 PHE B C 1
ATOM 2460 O O . PHE B 1 143 ? 4.809 14.656 -8.695 1 96.06 143 PHE B O 1
ATOM 2467 N N . VAL B 1 144 ? 5.883 13.656 -10.398 1 95.25 144 VAL B N 1
ATOM 2468 C CA . VAL B 1 144 ? 6.055 14.891 -11.156 1 95.25 144 VAL B CA 1
ATOM 2469 C C . VAL B 1 144 ? 4.723 15.312 -11.773 1 95.25 144 VAL B C 1
ATOM 2471 O O . VAL B 1 144 ? 3.994 14.477 -12.32 1 95.25 144 VAL B O 1
ATOM 2474 N N . SER B 1 145 ? 4.434 16.625 -11.633 1 90.81 145 SER B N 1
ATOM 2475 C CA . SER B 1 145 ? 3.213 17.156 -12.219 1 90.81 145 SER B CA 1
ATOM 2476 C C . SER B 1 145 ? 3.518 18 -13.453 1 90.81 145 SER B C 1
ATOM 2478 O O . SER B 1 145 ? 4.633 18.5 -13.609 1 90.81 145 SER B O 1
ATOM 2480 N N . VAL B 1 146 ? 2.547 18.062 -14.305 1 89.81 146 VAL B N 1
ATOM 2481 C CA . VAL B 1 146 ? 2.684 18.859 -15.516 1 89.81 146 VAL B CA 1
ATOM 2482 C C . VAL B 1 146 ? 1.542 19.875 -15.602 1 89.81 146 VAL B C 1
ATOM 2484 O O . VAL B 1 146 ? 0.389 19.547 -15.312 1 89.81 146 VAL B O 1
ATOM 2487 N N . GLY B 1 147 ? 1.777 21.234 -15.953 1 90.94 147 GLY B N 1
ATOM 2488 C CA . GLY B 1 147 ? 0.791 22.281 -16.141 1 90.94 147 GLY B CA 1
ATOM 2489 C C . GLY B 1 147 ? 0.809 23.312 -15.023 1 90.94 147 GLY B C 1
ATOM 2490 O O . GLY B 1 147 ? 1.584 23.203 -14.07 1 90.94 147 GLY B O 1
ATOM 2491 N N . PRO B 1 148 ? 0.044 24.391 -15.18 1 89.12 148 PRO B N 1
ATOM 2492 C CA . PRO B 1 148 ? -0.04 25.391 -14.109 1 89.12 148 PRO B CA 1
ATOM 2493 C C . PRO B 1 148 ? -0.594 24.812 -12.805 1 89.12 148 PRO B C 1
ATOM 2495 O O . PRO B 1 148 ? -1.409 23.891 -12.836 1 89.12 148 PRO B O 1
ATOM 2498 N N . VAL B 1 149 ? -0.064 25.312 -11.789 1 87.12 149 VAL B N 1
ATOM 2499 C CA . VAL B 1 149 ? -0.423 24.766 -10.484 1 87.12 149 VAL B CA 1
ATOM 2500 C C . VAL B 1 149 ? -1.203 25.797 -9.68 1 87.12 149 VAL B C 1
ATOM 2502 O O . VAL B 1 149 ? -0.786 26.953 -9.586 1 87.12 149 VAL B O 1
ATOM 2505 N N . ALA B 1 150 ? -2.4 25.328 -9.211 1 89.12 150 ALA B N 1
ATOM 2506 C CA . ALA B 1 150 ? -3.127 26.031 -8.164 1 89.12 150 ALA B CA 1
ATOM 2507 C C . ALA B 1 150 ? -3.018 25.297 -6.832 1 89.12 150 ALA B C 1
ATOM 2509 O O . ALA B 1 150 ? -3.525 24.188 -6.688 1 89.12 150 ALA B O 1
ATOM 2510 N N . LEU B 1 151 ? -2.418 25.906 -5.91 1 88.62 151 LEU B N 1
ATOM 2511 C CA . LEU B 1 151 ? -2.033 25.234 -4.676 1 88.62 151 LEU B CA 1
ATOM 2512 C C . LEU B 1 151 ? -3.252 24.969 -3.797 1 88.62 151 LEU B C 1
ATOM 2514 O O . LEU B 1 151 ? -4.207 25.75 -3.803 1 88.62 151 LEU B O 1
ATOM 2518 N N . TYR B 1 152 ? -3.146 23.938 -3.045 1 88.5 152 TYR B N 1
ATOM 2519 C CA . TYR B 1 152 ? -4.188 23.531 -2.109 1 88.5 152 TYR B CA 1
ATOM 2520 C C . TYR B 1 152 ? -4.41 24.578 -1.039 1 88.5 152 TYR B C 1
ATOM 2522 O O . TYR B 1 152 ? -3.455 25.078 -0.433 1 88.5 152 TYR B O 1
ATOM 2530 N N . ALA B 1 153 ? -5.594 24.875 -0.737 1 84.38 153 ALA B N 1
ATOM 2531 C CA . ALA B 1 153 ? -5.992 25.812 0.304 1 84.38 153 ALA B CA 1
ATOM 2532 C C . ALA B 1 153 ? -7.23 25.312 1.047 1 84.38 153 ALA B C 1
ATOM 2534 O O . ALA B 1 153 ? -8.039 26.125 1.527 1 84.38 153 ALA B O 1
ATOM 2535 N N . GLY B 1 154 ? -7.332 24.062 1.229 1 84.5 154 GLY B N 1
ATOM 2536 C CA . GLY B 1 154 ? -8.555 23.484 1.759 1 84.5 154 GLY B CA 1
ATOM 2537 C C . GLY B 1 154 ? -8.531 23.312 3.266 1 84.5 154 GLY B C 1
ATOM 2538 O O . GLY B 1 154 ? -7.574 23.719 3.928 1 84.5 154 GLY B O 1
ATOM 2539 N N . LYS B 1 155 ? -9.531 22.703 3.844 1 83.06 155 LYS B N 1
ATOM 2540 C CA . LYS B 1 155 ? -9.898 22.656 5.258 1 83.06 155 LYS B CA 1
ATOM 2541 C C . LYS B 1 155 ? -8.922 21.797 6.051 1 83.06 155 LYS B C 1
ATOM 2543 O O . LYS B 1 155 ? -8.883 21.859 7.281 1 83.06 155 LYS B O 1
ATOM 2548 N N . TYR B 1 156 ? -8.078 21.078 5.418 1 85.44 156 TYR B N 1
ATOM 2549 C CA . TYR B 1 156 ? -7.176 20.203 6.152 1 85.44 156 TYR B CA 1
ATOM 2550 C C . TYR B 1 156 ? -5.754 20.766 6.141 1 85.44 156 TYR B C 1
ATOM 2552 O O . TYR B 1 156 ? -4.828 20.109 6.637 1 85.44 156 TYR B O 1
ATOM 2560 N N . GLN B 1 157 ? -5.52 21.891 5.555 1 86.5 157 GLN B N 1
ATOM 2561 C CA . GLN B 1 157 ? -4.191 22.484 5.473 1 86.5 157 GLN B CA 1
ATOM 2562 C C . GLN B 1 157 ? -3.549 22.578 6.855 1 86.5 157 GLN B C 1
ATOM 2564 O O . GLN B 1 157 ? -4.223 22.906 7.836 1 86.5 157 GLN B O 1
ATOM 2569 N N . SER B 1 158 ? -2.219 22.188 6.992 1 87.38 158 SER B N 1
ATOM 2570 C CA . SER B 1 158 ? -1.409 22.297 8.203 1 87.38 158 SER B CA 1
ATOM 2571 C C . SER B 1 158 ? -1.96 21.406 9.312 1 87.38 158 SER B C 1
ATOM 2573 O O . SER B 1 158 ? -1.911 21.781 10.492 1 87.38 158 SER B O 1
ATOM 2575 N N . SER B 1 159 ? -2.568 20.359 8.977 1 87.69 159 SER B N 1
ATOM 2576 C CA . SER B 1 159 ? -3.141 19.422 9.938 1 87.69 159 SER B CA 1
ATOM 2577 C C . SER B 1 159 ? -2.098 18.953 10.945 1 87.69 159 SER B C 1
ATOM 2579 O O . SER B 1 159 ? -0.946 18.703 10.578 1 87.69 159 SER B O 1
ATOM 2581 N N . ALA B 1 160 ? -2.432 18.859 12.195 1 89.88 160 ALA B N 1
ATOM 2582 C CA . ALA B 1 160 ? -1.679 18.312 13.312 1 89.88 160 ALA B CA 1
ATOM 2583 C C . ALA B 1 160 ? -2.498 17.25 14.055 1 89.88 160 ALA B C 1
ATOM 2585 O O . ALA B 1 160 ? -3.561 17.562 14.609 1 89.88 160 ALA B O 1
ATOM 2586 N N . GLY B 1 161 ? -2.014 16.078 14.047 1 91.44 161 GLY B N 1
ATOM 2587 C CA . GLY B 1 161 ? -2.789 14.969 14.578 1 91.44 161 GLY B CA 1
ATOM 2588 C C . GLY B 1 161 ? -3.818 14.438 13.602 1 91.44 161 GLY B C 1
ATOM 2589 O O . GLY B 1 161 ? -3.914 14.914 12.469 1 91.44 161 GLY B O 1
ATOM 2590 N N . PRO B 1 162 ? -4.57 13.391 14.016 1 95.06 162 PRO B N 1
ATOM 2591 C CA . PRO B 1 162 ? -5.625 12.859 13.148 1 95.06 162 PRO B CA 1
ATOM 2592 C C . PRO B 1 162 ? -6.824 13.797 13.031 1 95.06 162 PRO B C 1
ATOM 2594 O O . PRO B 1 162 ? -7.207 14.438 14.008 1 95.06 162 PRO B O 1
ATOM 2597 N N . GLN B 1 163 ? -7.328 13.906 11.828 1 89.94 163 GLN B N 1
ATOM 2598 C CA . GLN B 1 163 ? -8.477 14.773 11.586 1 89.94 163 GLN B CA 1
ATOM 2599 C C . GLN B 1 163 ? -9.711 13.961 11.195 1 89.94 163 GLN B C 1
ATOM 2601 O O . GLN B 1 163 ? -9.656 13.164 10.25 1 89.94 163 GLN B O 1
ATOM 2606 N N . PRO B 1 164 ? -10.828 14.125 11.891 1 88.75 164 PRO B N 1
ATOM 2607 C CA . PRO B 1 164 ? -12.07 13.508 11.43 1 88.75 164 PRO B CA 1
ATOM 2608 C C . PRO B 1 164 ? -12.602 14.133 10.148 1 88.75 164 PRO B C 1
ATOM 2610 O O . PRO B 1 164 ? -12.109 15.18 9.719 1 88.75 164 PRO B O 1
ATOM 2613 N N . SER B 1 165 ? -13.617 13.469 9.555 1 88.56 165 SER B N 1
ATOM 2614 C CA . SER B 1 165 ? -14.219 13.992 8.336 1 88.56 165 SER B CA 1
ATOM 2615 C C . SER B 1 165 ? -14.914 15.328 8.586 1 88.56 165 SER B C 1
ATOM 2617 O O . SER B 1 165 ? -15.633 15.477 9.578 1 88.56 165 SER B O 1
ATOM 2619 N N . ALA B 1 166 ? -14.609 16.281 7.695 1 84.56 166 ALA B N 1
ATOM 2620 C CA . ALA B 1 166 ? -15.305 17.562 7.695 1 84.56 166 ALA B CA 1
ATOM 2621 C C . ALA B 1 166 ? -16.125 17.734 6.426 1 84.56 166 ALA B C 1
ATOM 2623 O O . ALA B 1 166 ? -16.281 18.859 5.93 1 84.56 166 ALA B O 1
ATOM 2624 N N . TYR B 1 167 ? -16.625 16.688 5.871 1 82.56 167 TYR B N 1
ATOM 2625 C CA . TYR B 1 167 ? -17.406 16.719 4.637 1 82.56 167 TYR B CA 1
ATOM 2626 C C . TYR B 1 167 ? -18.594 17.656 4.758 1 82.56 167 TYR B C 1
ATOM 2628 O O . TYR B 1 167 ? -18.969 18.328 3.791 1 82.56 167 TYR B O 1
ATOM 2636 N N . TRP B 1 168 ? -19.172 17.75 5.914 1 81 168 TRP B N 1
ATOM 2637 C CA . TRP B 1 168 ? -20.359 18.562 6.164 1 81 168 TRP B CA 1
ATOM 2638 C C . TRP B 1 168 ? -20.078 20.047 5.898 1 81 168 TRP B C 1
ATOM 2640 O O . TRP B 1 168 ? -20.984 20.812 5.609 1 81 168 TRP B O 1
ATOM 2650 N N . HIS B 1 169 ? -18.797 20.438 5.949 1 82.56 169 HIS B N 1
ATOM 2651 C CA . HIS B 1 169 ? -18.438 21.828 5.648 1 82.56 169 HIS B CA 1
ATOM 2652 C C . HIS B 1 169 ? -18.625 22.141 4.168 1 82.56 169 HIS B C 1
ATOM 2654 O O . HIS B 1 169 ? -18.75 23.297 3.787 1 82.56 169 HIS B O 1
ATOM 2660 N N . ASP B 1 170 ? -18.719 21.109 3.297 1 81.06 170 ASP B N 1
ATOM 2661 C CA . ASP B 1 170 ? -18.812 21.297 1.852 1 81.06 170 ASP B CA 1
ATOM 2662 C C . ASP B 1 170 ? -20.266 21.516 1.421 1 81.06 170 ASP B C 1
ATOM 2664 O O . ASP B 1 170 ? -20.516 21.906 0.281 1 81.06 170 ASP B O 1
ATOM 2668 N N . LEU B 1 171 ? -21.172 21.109 2.242 1 74.69 171 LEU B N 1
ATOM 2669 C CA . LEU B 1 171 ? -22.594 21.219 1.92 1 74.69 171 LEU B CA 1
ATOM 2670 C C . LEU B 1 171 ? -22.984 22.672 1.728 1 74.69 171 LEU B C 1
ATOM 2672 O O . LEU B 1 171 ? -23.844 22.984 0.897 1 74.69 171 LEU B O 1
ATOM 2676 N N . ALA B 1 172 ? -22.5 23.5 2.504 1 62.69 172 ALA B N 1
ATOM 2677 C CA . ALA B 1 172 ? -22.859 24.906 2.326 1 62.69 172 ALA B CA 1
ATOM 2678 C C . ALA B 1 172 ? -22.547 25.375 0.907 1 62.69 172 ALA B C 1
ATOM 2680 O O . ALA B 1 172 ? -23.281 26.188 0.339 1 62.69 172 ALA B O 1
ATOM 2681 N N . ALA B 1 173 ? -21.562 24.812 0.406 1 57.66 173 ALA B N 1
ATOM 2682 C CA . ALA B 1 173 ? -21.203 25.219 -0.951 1 57.66 173 ALA B CA 1
ATOM 2683 C C . ALA B 1 173 ? -22.156 24.609 -1.977 1 57.66 173 ALA B C 1
ATOM 2685 O O . ALA B 1 173 ? -22.391 25.188 -3.039 1 57.66 173 ALA B O 1
ATOM 2686 N N . LEU B 1 174 ? -22.578 23.391 -1.696 1 55.16 174 LEU B N 1
ATOM 2687 C CA . LEU B 1 174 ? -23.5 22.703 -2.592 1 55.16 174 LEU B CA 1
ATOM 2688 C C . LEU B 1 174 ? -24.875 23.359 -2.551 1 55.16 174 LEU B C 1
ATOM 2690 O O . LEU B 1 174 ? -25.594 23.359 -3.549 1 55.16 174 LEU B O 1
ATOM 2694 N N . GLY B 1 175 ? -25.422 23.625 -1.397 1 53.44 175 GLY B N 1
ATOM 2695 C CA . GLY B 1 175 ? -26.688 24.328 -1.301 1 53.44 175 GLY B CA 1
ATOM 2696 C C . GLY B 1 175 ? -26.672 25.688 -1.987 1 53.44 175 GLY B C 1
ATOM 2697 O O . GLY B 1 175 ? -27.719 26.25 -2.295 1 53.44 175 GLY B O 1
ATOM 2698 N N . ALA B 1 176 ? -25.562 26.328 -2 1 45.78 176 ALA B N 1
ATOM 2699 C CA . ALA B 1 176 ? -25.609 27.578 -2.75 1 45.78 176 ALA B CA 1
ATOM 2700 C C . ALA B 1 176 ? -25.969 27.328 -4.215 1 45.78 176 ALA B C 1
ATOM 2702 O O . ALA B 1 176 ? -26.266 28.266 -4.953 1 45.78 176 ALA B O 1
ATOM 2703 N N . VAL B 1 177 ? -25.719 26.078 -4.605 1 41.16 177 VAL B N 1
ATOM 2704 C CA . VAL B 1 177 ? -26.0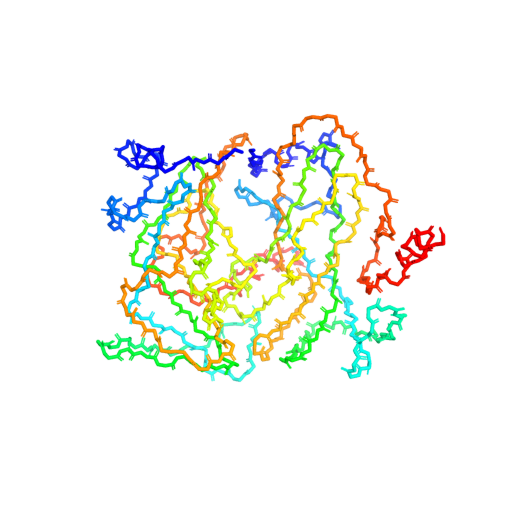78 25.922 -6.012 1 41.16 177 VAL B CA 1
ATOM 2705 C C . VAL B 1 177 ? -27.594 25.719 -6.137 1 41.16 177 VAL B C 1
ATOM 2707 O O . VAL B 1 177 ? -28.125 25.656 -7.246 1 41.16 177 VAL B O 1
ATOM 2710 N N . ALA B 1 178 ? -28.094 25.141 -5.047 1 41.97 178 ALA B N 1
ATOM 2711 C CA . ALA B 1 178 ? -29.5 24.859 -5.254 1 41.97 178 ALA B CA 1
ATOM 2712 C C . ALA B 1 178 ? -30.328 26.156 -5.266 1 41.97 178 ALA B C 1
ATOM 2714 O O . ALA B 1 178 ? -31.469 26.172 -5.699 1 41.97 178 ALA B O 1
ATOM 2715 N N . SER B 1 179 ? -29.75 27.109 -4.504 1 34.44 179 SER B N 1
ATOM 2716 C CA . SER B 1 179 ? -30.781 28.141 -4.664 1 34.44 179 SER B CA 1
ATOM 2717 C C . SER B 1 179 ? -30.688 28.812 -6.031 1 34.44 179 SER B C 1
ATOM 2719 O O . SER B 1 179 ? -29.578 29 -6.559 1 34.44 179 SER B O 1
#

Radius of gyration: 20.45 Å; Cα contacts (8 Å, |Δi|>4): 937; chains: 2; bounding box: 52×56×51 Å

Sequence (358 aa):
MILTGPEIAQATADGRIRISPFEPTQVNPNSYNVRLGGTLLTYTAHTLDAHRPNATESIEIGPDGFELQPGQLYLGHTIEEVGSDTFVPLLFGRSSIGRLGLFVEITAPIGDIGFHGQWTLMLSPIRPLRVYPGMRIGQIMFFVSVGPVALYAGKYQSSAGPQPSAYWHDLAALGAVASMILTGPEIAQATADGRIRISPFEPTQVNPNSYNVRLGGTLLTYTAHTLDAHRPNATESIEIGPDGFELQPGQLYLGHTIEEVGSDTFVPLLFGRSSIGRLGLFVEITAPIGDIGFHGQWTLMLSPIRPLRVYPGMRIGQIMFFVSVGPVALYAGKYQSSAGPQPSAYWHDLAALGAVAS

Nearest PDB structures (foldseek):
  4xjc-assembly2_D  TM=9.420E-01  e=1.389E-15  Halalkalibacterium halodurans C-125
  4xjc-assembly2_F  TM=9.321E-01  e=3.377E-15  Halalkalibacterium halodurans C-125
  2hxd-assembly1_A  TM=9.484E-01  e=2.867E-13  Methanocaldococcus jannaschii
  3gf0-assembly1_A  TM=9.466E-01  e=5.959E-13  Methanocaldococcus jannaschii
  1pkh-assembly1_A  TM=9.408E-01  e=3.910E-12  Methanocaldococcus jannaschii

pLDDT: mean 92.52, std 11.23, range [24.97, 98.62]

Organism: Streptomyces venezuelae (strain ATCC 10712 / CBS 650.69 / DSM 40230 / JCM 4526 / NBRC 13096 / PD 04745) (NCBI:txid953739)

InterPro domains:
  IPR011962 dCTP deaminase [PF22769] (2-143)
  IPR011962 dCTP deaminase [TIGR02274] (2-165)
  IPR033704 dUTPase, trimeric [cd07557] (64-142)
  IPR036157 dUTPase-like superfamily [G3DSA:2.70.40.10] (1-172)
  IPR036157 dUTPase-like superfamily [SSF51283] (1-168)

Secondary structure (DSSP, 8-state):
-B--HHHHHHHHHTTSEEEES--GGGB-SS-EEEEB-SEEEEE-SSSEETTS---EEEEE--TT-EEE-TT--EEEEEEEEEEESSEEEEEEE-HHHHTTTEES-SS--BPPTT-EEEEEEEEEESS-EEE-TT-EEEEEEEEEEES------STTTT--S-----GGGGHHHHTTTT-/-EE-HHHHHHHHHTTSEEEES--GGGB-SS-EEEEB-SEEEEE-SSS--TTS---EEEEE-BTTBEEE-TT--EEEEEEEEEEESSEEEEEEE-HHHHTTTEES-SS--BPPTT-EEEEEEEEEESS-EEE-TT-EEEEEEEEE--S------STTTT--S-----GGGGHHHHHTTT-

Solvent-accessible surface area (backbone atoms only — not comparable to full-atom values): 18239 Å² total; per-residue (Å²): 76,70,43,38,20,72,51,47,54,51,31,38,75,73,61,53,27,44,56,43,78,73,56,81,88,36,54,36,76,50,30,37,54,36,24,32,36,47,45,35,34,31,66,69,58,74,64,43,44,56,75,40,88,70,58,69,46,80,45,75,42,42,97,89,31,40,72,42,48,49,72,41,61,36,29,23,12,33,60,33,25,44,30,21,80,62,32,36,40,35,50,42,54,31,70,76,43,44,76,66,35,41,39,40,53,33,30,30,39,72,46,51,26,36,34,41,25,22,46,62,29,29,34,36,26,71,44,73,43,73,46,49,55,62,38,79,46,30,32,36,32,41,27,43,55,44,64,59,82,51,66,46,81,60,96,64,57,62,30,76,52,45,65,76,46,60,48,37,67,55,46,66,65,56,56,63,67,75,102,51,34,35,15,16,59,34,48,54,49,31,37,76,72,59,52,27,45,55,42,78,74,58,81,88,35,54,38,32,43,30,37,52,36,25,31,36,46,46,35,35,31,67,70,60,91,73,83,51,73,77,42,88,68,59,66,46,81,44,74,44,43,97,87,31,40,73,45,48,48,97,43,61,35,29,23,12,34,60,33,25,45,29,20,78,63,31,35,40,34,45,35,19,28,58,47,41,13,53,65,34,33,33,36,41,79,91,57,37,72,46,59,37,36,33,42,25,23,47,61,28,40,34,37,28,50,39,34,32,33,44,50,52,64,38,78,46,27,31,36,31,42,28,63,66,85,76,89,82,79,65,47,81,58,96,64,57,62,30,75,53,46,69,78,82,63,59,37,71,51,46,64,62,53,54,60,65,69,100